Protein AF-A0A5Q2RI75-F1 (afdb_monomer_lite)

InterPro domains:
  IPR000160 GGDEF domain [PF00990] (184-272)
  IPR000160 GGDEF domain [PS50887] (160-281)
  IPR000160 GGDEF domain [SM00267] (127-279)
  IPR000160 GGDEF domain [cd01949] (131-276)
  IPR006311 Twin-arginine translocation pathway, signal sequence [PS51318] (1-36)
  IPR029787 Nucleotide cyclase [SSF55073] (136-278)
  IPR043128 Reverse transcriptase/Diguanylate cyclase domain [G3DSA:3.30.70.270] (130-280)
  IPR050469 Diguanylate cyclase Dgc-like, bacteria [PTHR45138] (185-279)

Structure (mmCIF, N/CA/C/O backbone):
data_AF-A0A5Q2RI75-F1
#
_entry.id   AF-A0A5Q2RI75-F1
#
loop_
_atom_site.group_PDB
_atom_site.id
_atom_site.type_symbol
_atom_site.label_atom_id
_atom_site.label_alt_id
_atom_site.label_comp_id
_atom_site.label_asym_id
_atom_site.label_entity_id
_atom_site.label_seq_id
_atom_site.pdbx_PDB_ins_code
_atom_site.Cartn_x
_atom_site.Cartn_y
_atom_site.Cartn_z
_atom_site.occupancy
_atom_site.B_iso_or_equiv
_atom_site.auth_seq_id
_atom_site.auth_comp_id
_atom_site.auth_asym_id
_atom_site.auth_atom_id
_atom_site.pdbx_PDB_model_num
ATOM 1 N N . MET A 1 1 ? -14.015 -16.485 -47.952 1.00 47.72 1 MET A N 1
ATOM 2 C CA . MET A 1 1 ? -14.240 -17.937 -48.102 1.00 47.72 1 MET A CA 1
ATOM 3 C C . MET A 1 1 ? -12.923 -18.593 -48.479 1.00 47.72 1 MET A C 1
ATOM 5 O O . MET A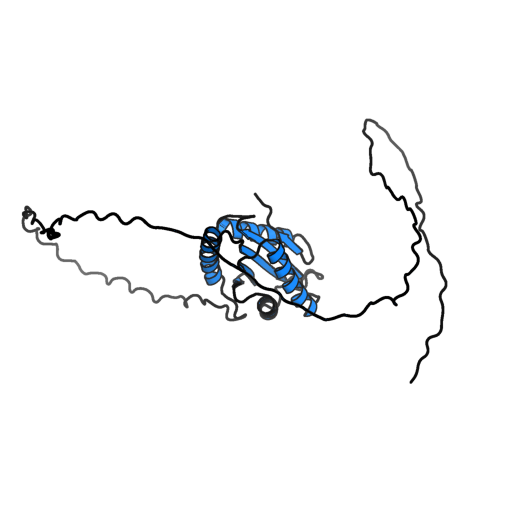 1 1 ? -12.618 -18.676 -49.658 1.00 47.72 1 MET A O 1
ATOM 9 N N . THR A 1 2 ? -12.151 -19.019 -47.481 1.00 44.72 2 THR A N 1
ATOM 10 C CA . THR A 1 2 ? -11.050 -19.974 -47.667 1.00 44.72 2 THR A CA 1
ATOM 11 C C . THR A 1 2 ? -10.952 -20.768 -46.371 1.00 44.72 2 THR A C 1
ATOM 13 O O . THR A 1 2 ? -10.360 -20.312 -45.400 1.00 44.72 2 THR A O 1
ATOM 16 N N . ASP A 1 3 ? -11.641 -21.905 -46.337 1.00 46.62 3 ASP A N 1
ATOM 17 C CA . ASP A 1 3 ? -11.547 -22.893 -45.266 1.00 46.62 3 ASP A CA 1
ATOM 18 C C . ASP A 1 3 ? -10.623 -24.016 -45.754 1.00 46.62 3 ASP A C 1
ATOM 20 O O . ASP A 1 3 ? -10.743 -24.486 -46.889 1.00 46.62 3 ASP A O 1
ATOM 24 N N . ARG A 1 4 ? -9.662 -24.406 -44.919 1.00 49.72 4 ARG A N 1
ATOM 25 C CA . ARG A 1 4 ? -8.774 -25.551 -45.149 1.00 49.72 4 ARG A CA 1
ATOM 26 C C . ARG A 1 4 ? -8.426 -26.172 -43.798 1.00 49.72 4 ARG A C 1
ATOM 28 O O . ARG A 1 4 ? -7.324 -26.036 -43.278 1.00 49.72 4 ARG A O 1
ATOM 35 N N . ARG A 1 5 ? -9.422 -26.849 -43.228 1.00 44.88 5 ARG A N 1
ATOM 36 C CA . ARG A 1 5 ? -9.298 -27.808 -42.126 1.00 44.88 5 ARG A CA 1
ATOM 37 C C . ARG A 1 5 ? -9.237 -29.231 -42.685 1.00 44.88 5 ARG A C 1
ATOM 39 O O . ARG A 1 5 ? -10.226 -29.715 -43.214 1.00 44.88 5 ARG A O 1
ATOM 46 N N . PHE A 1 6 ? -8.087 -29.881 -42.546 1.00 43.19 6 PHE A N 1
ATOM 47 C CA . PHE A 1 6 ? -7.811 -31.320 -42.716 1.00 43.19 6 PHE A CA 1
ATOM 48 C C . PHE A 1 6 ? -6.481 -31.562 -41.966 1.00 43.19 6 PHE A C 1
ATOM 50 O O . PHE A 1 6 ? -5.578 -30.752 -42.136 1.00 43.19 6 PHE A O 1
ATOM 57 N N . LEU A 1 7 ? -6.198 -32.603 -41.180 1.00 36.78 7 LEU A N 1
ATOM 58 C CA . LEU A 1 7 ? -6.929 -33.677 -40.491 1.00 36.78 7 LEU A CA 1
ATOM 59 C C . LEU A 1 7 ? -5.826 -34.457 -39.708 1.00 36.78 7 LEU A C 1
ATOM 61 O O . LEU A 1 7 ? -4.747 -34.630 -40.262 1.00 36.78 7 LEU A O 1
ATOM 65 N N . LEU A 1 8 ? -6.123 -34.924 -38.481 1.00 35.81 8 LEU A N 1
ATOM 66 C CA . LEU A 1 8 ? -5.521 -36.048 -37.698 1.00 35.81 8 LEU A CA 1
ATOM 67 C C . LEU A 1 8 ? -4.002 -36.047 -37.388 1.00 35.81 8 LEU A C 1
ATOM 69 O O . LEU A 1 8 ? -3.169 -35.974 -38.276 1.00 35.81 8 LEU A O 1
ATOM 73 N N . ALA A 1 9 ? -3.557 -36.052 -36.123 1.00 34.22 9 ALA A N 1
ATOM 74 C CA . ALA A 1 9 ? -3.663 -37.083 -35.067 1.00 34.22 9 ALA A CA 1
ATOM 75 C C . ALA A 1 9 ? -2.822 -38.351 -35.328 1.00 34.22 9 ALA A C 1
ATOM 77 O O . ALA A 1 9 ? -3.138 -39.092 -36.246 1.00 34.22 9 ALA A O 1
ATOM 78 N N . VAL A 1 10 ? -1.797 -38.559 -34.481 1.00 33.47 10 VAL A N 1
ATOM 79 C CA . VAL A 1 10 ? -1.079 -39.779 -34.005 1.00 33.47 10 VAL A CA 1
ATOM 80 C C . VAL A 1 10 ? 0.308 -39.263 -33.563 1.00 33.47 10 VAL A C 1
ATOM 82 O O . VAL A 1 10 ? 0.938 -38.541 -34.318 1.00 33.47 10 VAL A O 1
ATOM 85 N N . GLY A 1 11 ? 0.890 -39.511 -32.393 1.00 31.52 11 GLY A N 1
ATOM 86 C CA . GLY A 1 11 ? 0.606 -40.354 -31.239 1.00 31.52 11 GLY A CA 1
ATOM 87 C C . GLY A 1 11 ? 1.845 -40.314 -30.317 1.00 31.52 11 GLY A C 1
ATOM 88 O O . GLY A 1 11 ? 2.874 -39.755 -30.692 1.00 31.52 11 GLY A O 1
ATOM 89 N N . GLY A 1 12 ? 1.759 -40.939 -29.141 1.00 33.53 12 GLY A N 1
ATOM 90 C CA . GLY A 1 12 ? 2.942 -41.392 -28.396 1.00 33.53 12 GLY A CA 1
ATOM 91 C C . GLY A 1 12 ? 3.286 -40.607 -27.131 1.00 33.53 12 GLY A C 1
ATOM 92 O O . GLY A 1 12 ? 4.068 -39.664 -27.156 1.00 33.53 12 GLY A O 1
ATOM 93 N N . ALA A 1 13 ? 2.747 -41.074 -26.006 1.00 34.75 13 ALA A N 1
ATOM 94 C CA . ALA A 1 13 ? 3.264 -40.807 -24.672 1.00 34.75 13 ALA A CA 1
ATOM 95 C C . ALA A 1 13 ? 4.694 -41.362 -24.524 1.00 34.75 13 ALA A C 1
ATOM 97 O O . ALA A 1 13 ? 4.947 -42.500 -24.920 1.00 34.75 13 ALA A O 1
ATOM 98 N N . LEU A 1 14 ? 5.602 -40.605 -23.897 1.00 35.31 14 LEU A N 1
ATOM 99 C CA . LEU A 1 14 ? 6.872 -41.138 -23.400 1.00 35.31 14 LEU A CA 1
ATOM 100 C C . LEU A 1 14 ? 6.930 -40.965 -21.878 1.00 35.31 14 LEU A C 1
ATOM 102 O O . LEU A 1 14 ? 7.166 -39.879 -21.355 1.00 35.31 14 LEU A O 1
ATOM 106 N N . VAL A 1 15 ? 6.675 -42.071 -21.183 1.00 35.31 15 VAL A N 1
ATOM 107 C CA . VAL A 1 15 ? 6.941 -42.267 -19.757 1.00 35.31 15 VAL A CA 1
ATOM 108 C C . VAL A 1 15 ? 8.449 -42.479 -19.601 1.00 35.31 15 VAL A C 1
ATOM 110 O O . VAL A 1 15 ? 8.994 -43.455 -20.114 1.00 35.31 15 VAL A O 1
ATOM 113 N N . GLY A 1 16 ? 9.129 -41.556 -18.920 1.00 34.81 16 GLY A N 1
ATOM 114 C CA . GLY A 1 16 ? 10.538 -41.690 -18.549 1.00 34.81 16 GLY A CA 1
ATOM 115 C C . GLY A 1 16 ? 10.687 -42.570 -17.310 1.00 34.81 16 GLY A C 1
ATOM 116 O O . GLY A 1 16 ? 10.242 -42.200 -16.226 1.00 34.81 16 GLY A O 1
ATOM 117 N N . ALA A 1 17 ? 11.284 -43.746 -17.494 1.00 39.38 17 ALA A N 1
ATOM 118 C CA . ALA A 1 17 ? 11.551 -44.728 -16.453 1.00 39.38 17 ALA A CA 1
ATOM 119 C C . ALA A 1 17 ? 12.666 -44.285 -15.488 1.00 39.38 17 ALA A C 1
ATOM 121 O O . ALA A 1 17 ? 13.685 -43.722 -15.885 1.00 39.38 17 ALA A O 1
ATOM 122 N N . ILE A 1 18 ? 12.456 -44.612 -14.213 1.00 35.78 18 ILE A N 1
ATOM 123 C CA . ILE A 1 18 ? 13.386 -44.483 -13.090 1.00 35.78 18 ILE A CA 1
ATOM 124 C C . ILE A 1 18 ? 14.507 -45.519 -13.248 1.00 35.78 18 ILE A C 1
ATOM 126 O O . ILE A 1 18 ? 14.249 -46.722 -13.243 1.00 35.78 18 ILE A O 1
ATOM 130 N N . GLY A 1 19 ? 15.752 -45.053 -13.359 1.00 34.53 19 GLY A N 1
ATOM 131 C CA . GLY A 1 19 ? 16.956 -45.874 -13.249 1.00 34.53 19 GLY A CA 1
ATOM 132 C C . GLY A 1 19 ? 17.604 -45.670 -11.883 1.00 34.53 19 GLY A C 1
ATOM 133 O O . GLY A 1 19 ? 18.172 -44.614 -11.619 1.00 34.53 19 GLY A O 1
ATOM 134 N N . GLY A 1 20 ? 17.504 -46.675 -11.014 1.00 29.77 20 GLY A N 1
ATOM 135 C CA . GLY A 1 20 ? 18.250 -46.736 -9.763 1.00 29.77 20 GLY A CA 1
ATOM 136 C C . GLY A 1 20 ? 19.702 -47.149 -10.005 1.00 29.77 20 GLY A C 1
ATOM 137 O O . GLY A 1 20 ? 19.967 -48.124 -10.703 1.00 29.77 20 GLY A O 1
ATOM 138 N N . ALA A 1 21 ? 20.635 -46.440 -9.374 1.00 36.75 21 ALA A N 1
ATOM 139 C CA . ALA A 1 21 ? 21.992 -46.913 -9.142 1.00 36.75 21 ALA A CA 1
ATOM 140 C C . ALA A 1 21 ? 22.286 -46.765 -7.646 1.00 36.75 21 ALA A C 1
ATOM 142 O O . ALA A 1 21 ? 22.527 -45.671 -7.142 1.00 36.75 21 ALA A O 1
ATOM 143 N N . ALA A 1 22 ? 22.203 -47.888 -6.934 1.00 33.88 22 ALA A N 1
ATOM 144 C CA . ALA A 1 22 ? 22.675 -48.020 -5.569 1.00 33.88 22 ALA A CA 1
ATOM 145 C C . ALA A 1 22 ? 24.198 -48.206 -5.595 1.00 33.88 22 ALA A C 1
ATOM 147 O O . ALA A 1 22 ? 24.694 -49.198 -6.125 1.00 33.88 22 ALA A O 1
ATOM 148 N N . ALA A 1 23 ? 24.931 -47.268 -5.002 1.00 35.81 23 ALA A N 1
ATOM 149 C CA . ALA A 1 23 ? 26.316 -47.461 -4.596 1.00 35.81 23 ALA A CA 1
ATOM 150 C C . ALA A 1 23 ? 26.372 -47.272 -3.078 1.00 35.81 23 ALA A C 1
ATOM 152 O O . ALA A 1 23 ? 26.234 -46.162 -2.570 1.00 35.81 23 ALA A O 1
ATOM 153 N N . ALA A 1 24 ? 26.513 -48.382 -2.357 1.00 38.47 24 ALA A N 1
ATOM 154 C CA . ALA A 1 24 ? 26.716 -48.412 -0.918 1.00 38.47 24 ALA A CA 1
ATOM 155 C C . ALA A 1 24 ? 28.183 -48.733 -0.637 1.00 38.47 24 ALA A C 1
ATOM 157 O O . ALA A 1 24 ? 28.637 -49.805 -1.028 1.00 38.47 24 ALA A O 1
ATOM 158 N N . VAL A 1 25 ? 28.893 -47.852 0.075 1.00 37.00 25 VAL A N 1
ATOM 159 C CA . VAL A 1 25 ? 30.102 -48.197 0.838 1.00 37.00 25 VAL A CA 1
ATOM 160 C C . VAL A 1 25 ? 30.179 -47.315 2.100 1.00 37.00 25 VAL A C 1
ATOM 162 O O . VAL A 1 25 ? 30.144 -46.093 2.011 1.00 37.00 25 VAL A O 1
ATOM 165 N N . ASN A 1 26 ? 30.344 -47.995 3.243 1.00 46.88 26 ASN A N 1
ATOM 166 C CA . ASN A 1 26 ? 30.788 -47.551 4.577 1.00 46.88 26 ASN A CA 1
ATOM 167 C C . ASN A 1 26 ? 29.797 -46.868 5.547 1.00 46.88 26 ASN A C 1
ATOM 169 O O . ASN A 1 26 ? 29.835 -45.668 5.778 1.00 46.88 26 ASN A O 1
ATOM 173 N N . GLY A 1 27 ? 29.028 -47.711 6.250 1.00 39.16 27 GLY A N 1
ATOM 174 C CA . GLY A 1 27 ? 29.396 -48.094 7.624 1.00 39.16 27 GLY A CA 1
ATOM 175 C C . GLY A 1 27 ? 29.032 -47.148 8.774 1.00 39.16 27 GLY A C 1
ATOM 176 O O . GLY A 1 27 ? 29.908 -46.470 9.288 1.00 39.16 27 GLY A O 1
ATOM 177 N N . ALA A 1 28 ? 27.784 -47.203 9.251 1.00 41.69 28 ALA A N 1
ATOM 178 C CA . ALA A 1 28 ? 27.411 -47.501 10.650 1.00 41.69 28 ALA A CA 1
ATOM 179 C C . ALA A 1 28 ? 25.906 -47.222 10.890 1.00 41.69 28 ALA A C 1
ATOM 181 O O . ALA A 1 28 ? 25.339 -46.365 10.214 1.00 41.69 28 ALA A O 1
ATOM 182 N N . PRO A 1 29 ? 25.239 -47.948 11.811 1.00 50.69 29 PRO A N 1
ATOM 183 C CA . PRO A 1 29 ? 23.781 -48.000 11.909 1.00 50.69 29 PRO A CA 1
ATOM 184 C C . PRO A 1 29 ? 23.220 -47.168 13.077 1.00 50.69 29 PRO A C 1
ATOM 186 O O . PRO A 1 29 ? 23.933 -46.910 14.041 1.00 50.69 29 PRO A O 1
ATOM 189 N N . ILE A 1 30 ? 21.919 -46.847 13.030 1.00 44.44 30 ILE A N 1
ATOM 190 C CA . ILE A 1 30 ? 20.886 -47.190 14.042 1.00 44.44 30 ILE A CA 1
ATOM 191 C C . ILE A 1 30 ? 19.658 -46.267 13.896 1.00 44.44 30 ILE A C 1
ATOM 193 O O . ILE A 1 30 ? 19.795 -45.053 13.931 1.00 44.44 30 ILE A O 1
ATOM 197 N N . ALA A 1 31 ? 18.492 -46.923 13.779 1.00 35.97 31 ALA A N 1
ATOM 198 C CA . ALA A 1 31 ? 17.120 -46.552 14.178 1.00 35.97 31 ALA A CA 1
ATOM 199 C C . ALA A 1 31 ? 16.603 -45.123 13.887 1.00 35.97 31 ALA A C 1
ATOM 201 O O . ALA A 1 31 ? 17.194 -44.132 14.269 1.00 35.97 31 ALA A O 1
ATOM 202 N N . GLY A 1 32 ? 15.415 -44.919 13.329 1.00 32.94 32 GLY A N 1
ATOM 203 C CA . GLY A 1 32 ? 14.292 -45.815 13.132 1.00 32.94 32 GLY A CA 1
ATOM 204 C C . GLY A 1 32 ? 13.038 -45.004 12.790 1.00 32.94 32 GLY A C 1
ATOM 205 O O . GLY A 1 32 ? 13.060 -43.779 12.740 1.00 32.94 32 GLY A O 1
ATOM 206 N N . LEU A 1 33 ? 11.952 -45.753 12.637 1.00 36.69 33 LEU A N 1
ATOM 207 C CA . LEU A 1 33 ? 10.562 -45.350 12.436 1.00 36.69 33 LEU A CA 1
ATOM 208 C C . LEU A 1 33 ? 10.106 -45.031 11.002 1.00 36.69 33 LEU A C 1
ATOM 210 O O . LEU A 1 33 ? 10.576 -44.139 10.308 1.00 36.69 33 LEU A O 1
ATOM 214 N N . ALA A 1 34 ? 9.139 -45.854 10.615 1.00 34.88 34 ALA A N 1
ATOM 215 C CA . ALA A 1 34 ? 8.411 -45.916 9.369 1.00 34.88 34 ALA A CA 1
ATOM 216 C C . ALA A 1 34 ? 7.174 -44.994 9.363 1.00 34.88 34 ALA A C 1
ATOM 218 O O . ALA A 1 34 ? 6.816 -44.423 10.390 1.00 34.88 34 ALA A O 1
ATOM 219 N N . ALA A 1 35 ? 6.473 -45.040 8.220 1.00 35.09 35 ALA A N 1
ATOM 220 C CA . ALA A 1 35 ? 5.095 -44.600 7.952 1.00 35.09 35 ALA A CA 1
ATOM 221 C C . ALA A 1 35 ? 4.918 -43.101 7.645 1.00 35.09 35 ALA A C 1
ATOM 223 O O . ALA A 1 35 ? 5.525 -42.252 8.273 1.00 35.09 35 ALA A O 1
ATOM 224 N N . ALA A 1 36 ? 4.060 -42.667 6.725 1.00 32.78 36 ALA A N 1
ATOM 225 C CA . ALA A 1 36 ? 3.280 -43.300 5.666 1.00 32.78 36 ALA A CA 1
ATOM 226 C C . ALA A 1 36 ? 2.659 -42.138 4.870 1.00 32.78 36 ALA A C 1
ATOM 228 O O . ALA A 1 36 ? 2.132 -41.214 5.482 1.00 32.78 36 ALA A O 1
ATOM 229 N N . ILE A 1 37 ? 2.645 -42.188 3.538 1.00 37.03 37 ILE A N 1
ATOM 230 C CA . ILE A 1 37 ? 1.643 -41.451 2.755 1.00 37.03 37 ILE A CA 1
ATOM 231 C C . ILE A 1 37 ? 1.035 -42.456 1.786 1.00 37.03 37 ILE A C 1
ATOM 233 O O . ILE A 1 37 ? 1.641 -42.845 0.790 1.00 37.03 37 ILE A O 1
ATOM 237 N N . GLY A 1 38 ? -0.149 -42.940 2.160 1.00 31.03 38 GLY A N 1
ATOM 238 C CA . GLY A 1 38 ? -0.979 -43.787 1.322 1.00 31.03 38 GLY A CA 1
ATOM 239 C C . GLY A 1 38 ? -1.599 -42.963 0.201 1.00 31.03 38 GLY A C 1
ATOM 240 O O . GLY A 1 38 ? -2.296 -41.982 0.449 1.00 31.03 38 GLY A O 1
ATOM 241 N N . ALA A 1 39 ? -1.360 -43.397 -1.031 1.00 35.53 39 ALA A N 1
ATOM 242 C CA . ALA A 1 39 ? -2.172 -43.040 -2.177 1.00 35.53 39 ALA A CA 1
ATOM 243 C C . ALA A 1 39 ? -3.438 -43.909 -2.168 1.00 35.53 39 ALA A C 1
ATOM 245 O O . ALA A 1 39 ? -3.345 -45.136 -2.180 1.00 35.53 39 ALA A O 1
ATOM 246 N N . VAL A 1 40 ? -4.616 -43.284 -2.174 1.00 30.52 40 VAL A N 1
ATOM 247 C CA . VAL A 1 40 ? -5.877 -43.959 -2.500 1.00 30.52 40 VAL A CA 1
ATOM 248 C C . VAL A 1 40 ? -6.404 -43.354 -3.793 1.00 30.52 40 VAL A C 1
ATOM 250 O O . VAL A 1 40 ? -6.962 -42.261 -3.812 1.00 30.52 40 VAL A O 1
ATOM 253 N N . VAL A 1 41 ? -6.209 -44.099 -4.878 1.00 34.06 41 VAL A N 1
ATOM 254 C CA . VAL A 1 41 ? -7.009 -44.011 -6.098 1.00 34.06 41 VAL A CA 1
ATOM 255 C C . VAL A 1 41 ? -7.865 -45.268 -6.119 1.00 34.06 41 VAL A C 1
ATOM 257 O O . VAL A 1 41 ? -7.341 -46.374 -6.228 1.00 34.06 41 VAL A O 1
ATOM 260 N N . ALA A 1 42 ? -9.179 -45.103 -6.018 1.00 33.53 42 ALA A N 1
ATOM 261 C CA . ALA A 1 42 ? -10.143 -46.141 -6.348 1.00 33.53 42 ALA A CA 1
ATOM 262 C C . ALA A 1 42 ? -11.271 -45.490 -7.148 1.00 33.53 42 ALA A C 1
ATOM 264 O O . ALA A 1 42 ? -12.020 -44.659 -6.638 1.00 33.53 42 ALA A O 1
ATOM 265 N N . GLY A 1 43 ? -11.333 -45.838 -8.431 1.00 30.22 43 GLY A N 1
ATOM 266 C CA . GLY A 1 43 ? -12.451 -45.507 -9.297 1.00 30.22 43 GLY A CA 1
ATOM 267 C C . GLY A 1 43 ? -13.642 -46.425 -9.033 1.00 30.22 43 GLY A C 1
ATOM 268 O O . GLY A 1 43 ? -13.478 -47.601 -8.715 1.00 30.22 43 GLY A O 1
ATOM 269 N N . ALA A 1 44 ? -14.839 -45.892 -9.240 1.00 36.94 44 ALA A N 1
ATOM 270 C CA . ALA A 1 44 ? -16.034 -46.670 -9.520 1.00 36.94 44 ALA A CA 1
ATOM 271 C C . ALA A 1 44 ? -16.841 -45.902 -10.570 1.00 36.94 44 ALA A C 1
ATOM 273 O O . ALA A 1 44 ? -17.310 -44.792 -10.326 1.00 36.94 44 ALA A O 1
ATOM 274 N N . GLY A 1 45 ? -16.926 -46.477 -11.769 1.00 31.55 45 GLY A N 1
ATOM 275 C CA . GLY A 1 45 ? -17.777 -45.983 -12.838 1.00 31.55 45 GLY A CA 1
ATOM 276 C C . GLY A 1 45 ? -19.242 -46.284 -12.540 1.00 31.55 45 GLY A C 1
ATOM 277 O O . GLY A 1 45 ? -19.587 -47.401 -12.164 1.00 31.55 45 GLY A O 1
ATOM 278 N N . VAL A 1 46 ? -20.099 -45.291 -12.758 1.00 33.00 46 VAL A N 1
ATOM 279 C CA . VAL A 1 46 ? -21.547 -45.464 -12.883 1.00 33.00 46 VAL A CA 1
ATOM 280 C C . VAL A 1 46 ? -21.965 -44.761 -14.170 1.00 33.00 46 VAL A C 1
ATOM 282 O O . VAL A 1 46 ? -21.795 -43.552 -14.313 1.00 33.00 46 VAL A O 1
ATOM 285 N N . LEU A 1 47 ? -22.460 -45.549 -15.127 1.00 36.12 47 LEU A N 1
ATOM 286 C CA . LEU A 1 47 ? -23.139 -45.065 -16.325 1.00 36.12 47 LEU A CA 1
ATOM 287 C C . LEU A 1 47 ? -24.485 -44.445 -15.926 1.00 36.12 47 LEU A C 1
ATOM 289 O O . LEU A 1 47 ? -25.319 -45.133 -15.342 1.00 36.12 47 LEU A O 1
ATOM 293 N N . LEU A 1 48 ? -24.732 -43.200 -16.330 1.00 38.03 48 LEU A N 1
ATOM 294 C CA . LEU A 1 48 ? -26.070 -42.614 -16.393 1.00 38.03 48 LEU A CA 1
ATOM 295 C C . LEU A 1 48 ? -26.279 -41.984 -17.775 1.00 38.03 48 LEU A C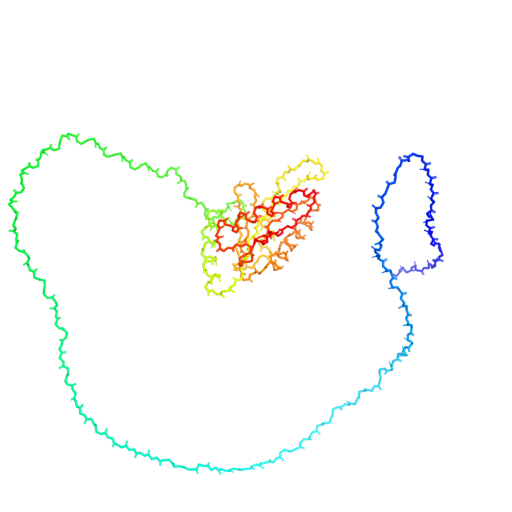 1
ATOM 297 O O . LEU A 1 48 ? -25.473 -41.192 -18.259 1.00 38.03 48 LEU A O 1
ATOM 301 N N . SER A 1 49 ? -27.357 -42.441 -18.407 1.00 42.16 49 SER A N 1
ATOM 302 C CA . SER A 1 49 ? -27.869 -42.081 -19.731 1.00 42.16 49 SER A CA 1
ATOM 303 C C . SER A 1 49 ? -28.323 -40.614 -19.792 1.00 42.16 49 SER A C 1
ATOM 305 O O . SER A 1 49 ? -28.826 -40.111 -18.787 1.00 42.16 49 SER A O 1
ATOM 307 N N . PRO A 1 50 ? -28.230 -39.921 -20.943 1.00 56.12 50 PRO A N 1
ATOM 308 C CA . PRO A 1 50 ? -28.776 -38.574 -21.075 1.00 56.12 50 PRO A CA 1
ATOM 309 C C . PRO A 1 50 ? -30.303 -38.611 -21.254 1.00 56.12 50 PRO A C 1
ATOM 311 O O . PRO A 1 50 ? -30.825 -39.389 -22.053 1.00 56.12 50 PRO A O 1
ATOM 314 N N . ALA A 1 51 ? -31.003 -37.771 -20.490 1.00 41.56 51 ALA A N 1
ATOM 315 C CA . ALA A 1 51 ? -32.442 -37.541 -20.579 1.00 41.56 51 ALA A CA 1
ATOM 316 C C . ALA A 1 51 ? -32.791 -36.562 -21.720 1.00 41.56 51 ALA A C 1
ATOM 318 O O . ALA A 1 51 ? -32.059 -35.607 -21.985 1.00 41.56 51 ALA A O 1
ATOM 319 N N . ASP A 1 52 ? -33.917 -36.836 -22.376 1.00 47.78 52 ASP A N 1
ATOM 320 C CA . ASP A 1 52 ? -34.517 -36.122 -23.510 1.00 47.78 52 ASP A CA 1
ATOM 321 C C . ASP A 1 52 ? -35.214 -34.818 -23.048 1.00 47.78 52 ASP A C 1
ATOM 323 O O . ASP A 1 52 ? -36.005 -34.859 -22.101 1.00 47.78 52 ASP A O 1
ATOM 327 N N . PRO A 1 53 ? -34.956 -33.644 -23.660 1.00 52.44 53 PRO A N 1
ATOM 328 C CA . PRO A 1 53 ? -35.542 -32.378 -23.235 1.00 52.44 53 PRO A CA 1
ATOM 329 C C . PRO A 1 53 ? -36.879 -32.119 -23.944 1.00 52.44 53 PRO A C 1
ATOM 331 O O . PRO A 1 53 ? -36.971 -31.246 -24.807 1.00 52.44 53 PRO A O 1
ATOM 334 N N . ARG A 1 54 ? -37.931 -32.862 -23.580 1.00 46.84 54 ARG A N 1
ATOM 335 C CA . ARG A 1 54 ? -39.325 -32.558 -23.957 1.00 46.84 54 ARG A CA 1
ATOM 336 C C . ARG A 1 54 ? -40.321 -33.031 -22.900 1.00 46.84 54 ARG A C 1
ATOM 338 O O . ARG A 1 54 ? -41.105 -33.929 -23.160 1.00 46.84 54 ARG A O 1
ATOM 345 N N . ASP A 1 55 ? -40.320 -32.388 -21.739 1.00 43.56 55 ASP A N 1
ATOM 346 C CA . ASP A 1 55 ? -41.490 -32.406 -20.855 1.00 43.56 55 ASP A CA 1
ATOM 347 C C . ASP A 1 55 ? -41.536 -31.123 -20.014 1.00 43.56 55 ASP A C 1
ATOM 349 O O . ASP A 1 55 ? -40.960 -31.009 -18.935 1.00 43.56 55 ASP A O 1
ATOM 353 N N . LEU A 1 56 ? -42.210 -30.115 -20.567 1.00 52.84 56 LEU A N 1
ATOM 354 C CA . LEU A 1 56 ? -42.697 -28.941 -19.847 1.00 52.84 56 LEU A CA 1
ATOM 355 C C . LEU A 1 56 ? -44.227 -28.981 -19.918 1.00 52.84 56 LEU A C 1
ATOM 357 O O . LEU A 1 56 ? -44.772 -28.758 -21.002 1.00 52.84 56 LEU A O 1
ATOM 361 N N . PRO A 1 57 ? -44.954 -29.214 -18.816 1.00 51.34 57 PRO A N 1
ATOM 362 C CA . PRO A 1 57 ? -46.360 -28.853 -18.764 1.00 51.34 57 PRO A CA 1
ATOM 363 C C . PRO A 1 57 ? -46.499 -27.343 -18.511 1.00 51.34 57 PRO A C 1
ATOM 365 O O . PRO A 1 57 ? -45.897 -26.782 -17.595 1.00 51.34 57 PRO A O 1
ATOM 368 N N . GLY A 1 58 ? -47.268 -26.686 -19.383 1.00 43.75 58 GLY A N 1
ATOM 369 C CA . GLY A 1 58 ? -47.561 -25.251 -19.359 1.00 43.75 58 GLY A CA 1
ATOM 370 C C . GLY A 1 58 ? -48.542 -24.810 -18.256 1.00 43.75 58 GLY A C 1
ATOM 371 O O . GLY A 1 58 ? -48.993 -25.624 -17.452 1.00 43.75 58 GLY A O 1
ATOM 372 N N . PRO A 1 59 ? -48.877 -23.506 -18.209 1.00 51.22 59 PRO A N 1
ATOM 373 C CA . PRO A 1 59 ? -49.589 -22.892 -17.094 1.00 51.22 59 PRO A CA 1
ATOM 374 C C . PRO A 1 59 ? -51.113 -22.982 -17.256 1.00 51.22 59 PRO A C 1
ATOM 376 O O . PRO A 1 59 ? -51.657 -22.631 -18.302 1.00 51.22 59 PRO A O 1
ATOM 379 N N . THR A 1 60 ? -51.817 -23.360 -16.188 1.00 37.06 60 THR A N 1
ATOM 380 C CA . THR A 1 60 ? -53.272 -23.179 -16.061 1.00 37.06 60 THR A CA 1
ATOM 381 C C . THR A 1 60 ? -53.596 -22.136 -15.002 1.00 37.06 60 THR A C 1
ATOM 383 O O . THR A 1 60 ? -53.146 -22.214 -13.861 1.00 37.06 60 THR A O 1
ATOM 386 N N . ALA A 1 61 ? -54.382 -21.152 -15.431 1.00 34.91 61 ALA A N 1
ATOM 387 C CA . ALA A 1 61 ? -55.001 -20.106 -14.635 1.00 34.91 61 ALA A CA 1
ATOM 388 C C . ALA A 1 61 ? -56.343 -20.558 -14.015 1.00 34.91 61 ALA A C 1
ATOM 390 O O . ALA A 1 61 ? -56.876 -21.600 -14.392 1.00 34.91 61 ALA A O 1
ATOM 391 N N . ALA A 1 62 ? -56.901 -19.659 -13.187 1.00 33.47 62 ALA A N 1
ATOM 392 C CA . ALA A 1 62 ? -58.248 -19.590 -12.582 1.00 33.47 62 ALA A CA 1
ATOM 393 C C . ALA A 1 62 ? -58.345 -20.130 -11.134 1.00 33.47 62 ALA A C 1
ATOM 395 O O . ALA A 1 62 ? -58.077 -21.298 -10.892 1.00 33.47 62 ALA A O 1
ATOM 396 N N . SER A 1 63 ? -58.522 -19.251 -10.128 1.00 33.50 63 SER A N 1
ATOM 397 C CA . SER A 1 63 ? -59.789 -18.622 -9.641 1.00 33.50 63 SER A CA 1
ATOM 398 C C . SER A 1 63 ? -60.448 -19.548 -8.599 1.00 33.50 63 SER A C 1
ATOM 400 O O . SER A 1 63 ? -60.502 -20.741 -8.850 1.00 33.50 63 SER A O 1
ATOM 402 N N . THR A 1 64 ? -60.845 -19.185 -7.374 1.00 32.47 64 THR A N 1
ATOM 403 C CA . THR A 1 64 ? -61.732 -18.123 -6.835 1.00 32.47 64 THR A CA 1
ATOM 404 C C . THR A 1 64 ? -61.545 -18.096 -5.296 1.00 32.47 64 THR A C 1
ATOM 406 O O . THR A 1 64 ? -61.362 -19.154 -4.704 1.00 32.47 64 THR A O 1
ATOM 409 N N . ALA A 1 65 ? -61.401 -16.941 -4.632 1.00 35.03 65 ALA A N 1
ATOM 410 C CA . ALA A 1 65 ? -62.412 -16.273 -3.781 1.00 35.03 65 ALA A CA 1
ATOM 411 C C . ALA A 1 65 ? -63.252 -17.173 -2.838 1.00 35.03 65 ALA A C 1
ATOM 413 O O . ALA A 1 65 ? -63.922 -18.074 -3.332 1.00 35.03 65 ALA A O 1
ATOM 414 N N . VAL A 1 66 ? -63.267 -16.863 -1.524 1.00 39.09 66 VAL A N 1
ATOM 415 C CA . VAL A 1 66 ? -64.465 -16.558 -0.691 1.00 39.09 66 VAL A CA 1
ATOM 416 C C . VAL A 1 66 ? -64.075 -16.168 0.756 1.00 39.09 66 VAL A C 1
ATOM 418 O O . VAL A 1 66 ? -63.213 -16.782 1.380 1.00 39.09 66 VAL A O 1
ATOM 421 N N . ASP A 1 67 ? -64.763 -15.111 1.196 1.00 33.91 67 ASP A N 1
ATOM 422 C CA . ASP A 1 67 ? -64.966 -14.427 2.489 1.00 33.91 67 ASP A CA 1
ATOM 423 C C . ASP A 1 67 ? -65.035 -15.290 3.769 1.00 33.91 67 ASP A C 1
ATOM 425 O O . ASP A 1 67 ? -65.455 -16.443 3.732 1.00 33.91 67 ASP A O 1
ATOM 429 N N . GLY A 1 68 ? -64.566 -14.798 4.926 1.00 30.30 68 GLY A N 1
ATOM 430 C CA . GLY A 1 68 ? -65.327 -14.019 5.936 1.00 30.30 68 GLY A CA 1
ATOM 431 C C . GLY A 1 68 ? -65.253 -14.803 7.270 1.00 30.30 68 GLY A C 1
ATOM 432 O O . GLY A 1 68 ? -65.049 -16.010 7.226 1.00 30.30 68 GLY A O 1
ATOM 433 N N . ASP A 1 69 ? -65.340 -14.295 8.498 1.00 32.84 69 ASP A N 1
ATOM 434 C CA . ASP A 1 69 ? -65.839 -13.056 9.093 1.00 32.84 69 ASP A CA 1
ATOM 435 C C . ASP A 1 69 ? -65.462 -13.073 10.611 1.00 32.84 69 ASP A C 1
ATOM 437 O O . ASP A 1 69 ? -65.117 -14.142 11.112 1.00 32.84 69 ASP A O 1
ATOM 441 N N . THR A 1 70 ? -65.504 -11.895 11.266 1.00 35.41 70 THR A N 1
ATOM 442 C CA . THR A 1 70 ? -65.787 -11.552 12.698 1.00 35.41 70 THR A CA 1
ATOM 443 C C . THR A 1 70 ? -65.404 -12.496 13.864 1.00 35.41 70 THR A C 1
ATOM 445 O O . THR A 1 70 ? -65.365 -13.708 13.763 1.00 35.41 70 THR A O 1
ATOM 448 N N . ALA A 1 71 ? -65.238 -12.087 15.121 1.00 35.41 71 ALA A N 1
ATOM 449 C CA . ALA A 1 71 ? -65.031 -10.863 15.894 1.00 35.41 71 ALA A CA 1
ATOM 450 C C . ALA A 1 71 ? -64.947 -11.362 17.356 1.00 35.41 71 ALA A C 1
ATOM 452 O O . ALA A 1 71 ? -65.631 -12.325 17.684 1.00 35.41 71 ALA A O 1
ATOM 453 N N . ASP A 1 72 ? -64.153 -10.733 18.226 1.00 33.09 72 ASP A N 1
ATOM 454 C CA . ASP A 1 72 ? -64.632 -10.336 19.561 1.00 33.09 72 ASP A CA 1
ATOM 455 C C . ASP A 1 72 ? -63.552 -9.573 20.341 1.00 33.09 72 ASP A C 1
ATOM 457 O O . ASP A 1 72 ? -62.451 -10.058 20.604 1.00 33.09 72 ASP A O 1
ATOM 461 N N . ALA A 1 73 ? -63.916 -8.355 20.732 1.00 36.66 73 ALA A N 1
ATOM 462 C CA . ALA A 1 73 ? -63.476 -7.714 21.966 1.00 36.66 73 ALA A CA 1
ATOM 463 C C . ALA A 1 73 ? -64.607 -7.919 22.993 1.00 36.66 73 ALA A C 1
ATOM 465 O O . ALA A 1 73 ? -65.735 -8.182 22.574 1.00 36.66 73 ALA A O 1
ATOM 466 N N . PRO A 1 74 ? -64.391 -7.719 24.310 1.00 50.12 74 PRO A N 1
ATOM 467 C CA . PRO A 1 74 ? -64.739 -6.389 24.830 1.00 50.12 74 PRO A CA 1
ATOM 468 C C . PRO A 1 74 ? -64.005 -5.906 26.110 1.00 50.12 74 PRO A C 1
ATOM 470 O O . PRO A 1 74 ? -63.457 -6.679 26.888 1.00 50.12 74 PRO A O 1
ATOM 473 N N . THR A 1 75 ? -64.151 -4.587 26.338 1.00 32.94 75 THR A N 1
ATOM 474 C CA . THR A 1 75 ? -64.281 -3.831 27.621 1.00 32.94 75 THR A CA 1
ATOM 475 C C . THR A 1 75 ? -63.104 -3.799 28.613 1.00 32.94 75 THR A C 1
ATOM 477 O O . THR A 1 75 ? -62.704 -4.818 29.151 1.00 32.94 75 THR A O 1
ATOM 480 N N . ALA A 1 76 ? -62.431 -2.660 28.842 1.00 34.38 76 ALA A N 1
ATOM 481 C CA . ALA A 1 76 ? -62.835 -1.393 29.493 1.00 34.38 76 ALA A CA 1
ATOM 482 C C . ALA A 1 76 ? -62.842 -1.441 31.035 1.00 34.38 76 ALA A C 1
ATOM 484 O O . ALA A 1 76 ? -63.657 -2.134 31.633 1.00 34.38 76 ALA A O 1
ATOM 485 N N . SER A 1 77 ? -61.994 -0.618 31.668 1.00 37.06 77 SER A N 1
ATOM 486 C CA . SER A 1 77 ? -62.231 -0.012 32.989 1.00 37.06 77 SER A CA 1
ATOM 487 C C . SER A 1 77 ? -61.363 1.237 33.163 1.00 37.06 77 SER A C 1
ATOM 489 O O . SER A 1 77 ? -60.136 1.191 33.114 1.00 37.06 77 SER A O 1
ATOM 491 N N . THR A 1 78 ? -62.056 2.359 33.317 1.00 33.06 78 THR A N 1
ATOM 492 C CA . THR A 1 78 ? -61.586 3.680 33.728 1.00 33.06 78 THR A CA 1
ATOM 493 C C . THR A 1 78 ? -61.493 3.708 35.250 1.00 33.06 78 THR A C 1
ATOM 495 O O . THR A 1 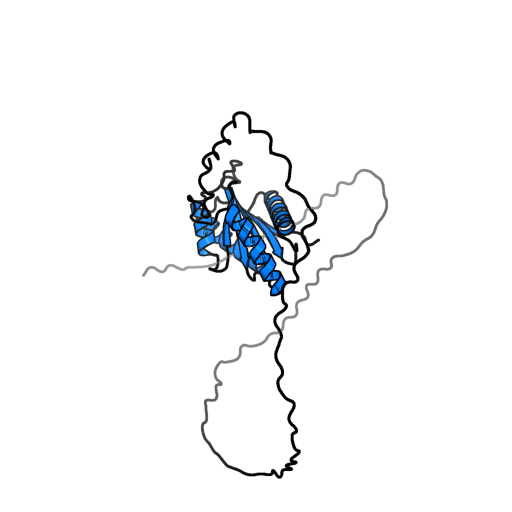78 ? -62.480 3.375 35.898 1.00 33.06 78 THR A O 1
ATOM 498 N N . GLU A 1 79 ? -60.389 4.188 35.823 1.00 35.66 79 GLU A N 1
ATOM 499 C CA . GLU A 1 79 ? -60.401 4.702 37.194 1.00 35.66 79 GLU A CA 1
ATOM 500 C C . GLU A 1 79 ? -59.628 6.018 37.301 1.00 35.66 79 GLU A C 1
ATOM 502 O O . GLU A 1 79 ? -58.454 6.151 36.960 1.00 35.66 79 GLU A O 1
ATOM 507 N N . THR A 1 80 ? -60.380 7.012 37.748 1.00 35.34 80 THR A N 1
ATOM 508 C CA . THR A 1 80 ? -60.019 8.388 38.047 1.00 35.34 80 THR A CA 1
ATOM 509 C C . THR A 1 80 ? -59.346 8.434 39.418 1.00 35.34 80 THR A C 1
ATOM 511 O O . THR A 1 80 ? -59.945 7.967 40.385 1.00 35.34 80 THR A O 1
ATOM 514 N N . HIS A 1 81 ? -58.181 9.074 39.561 1.00 38.78 81 HIS A N 1
ATOM 515 C CA . HIS A 1 81 ? -57.769 9.624 40.859 1.00 38.78 81 HIS A CA 1
ATOM 516 C C . HIS A 1 81 ? -56.909 10.889 40.719 1.00 38.78 81 HIS A C 1
ATOM 518 O O . HIS A 1 81 ? -55.746 10.861 40.338 1.00 38.78 81 HIS A O 1
ATOM 524 N N . HIS A 1 82 ? -57.590 12.007 40.972 1.00 33.84 82 HIS A N 1
ATOM 525 C CA . HIS A 1 82 ? -57.203 13.168 41.775 1.00 33.84 82 HIS A CA 1
ATOM 526 C C . HIS A 1 82 ? -55.712 13.549 41.921 1.00 33.84 82 HIS A C 1
ATOM 528 O O . HIS A 1 82 ? -54.911 12.840 42.522 1.00 33.84 82 HIS A O 1
ATOM 534 N N . ALA A 1 83 ? -55.405 14.774 41.476 1.00 36.94 83 ALA A N 1
ATOM 535 C CA . ALA A 1 83 ? -54.232 15.551 41.874 1.00 36.94 83 ALA A CA 1
ATOM 536 C C . ALA A 1 83 ? -54.202 15.805 43.398 1.00 36.94 83 ALA A C 1
ATOM 538 O O . ALA A 1 83 ? -55.244 15.787 44.056 1.00 36.94 83 ALA A O 1
ATOM 539 N N . PRO A 1 84 ? -53.036 16.191 43.939 1.00 46.28 84 PRO A N 1
ATOM 540 C CA . PRO A 1 84 ? -52.931 17.607 44.270 1.00 46.28 84 PRO A CA 1
ATOM 541 C C . PRO A 1 84 ? -51.621 18.257 43.818 1.00 46.28 84 PRO A C 1
ATOM 543 O O . PRO A 1 84 ? -50.589 17.627 43.606 1.00 46.28 84 PRO A O 1
ATOM 546 N N . ALA A 1 85 ? -51.727 19.573 43.670 1.00 36.09 85 ALA A N 1
ATOM 547 C CA . ALA A 1 85 ? -50.673 20.510 43.347 1.00 36.09 85 ALA A CA 1
ATOM 548 C C . ALA A 1 85 ? -49.458 20.395 44.282 1.00 36.09 85 ALA A C 1
ATOM 550 O O . ALA A 1 85 ? -49.595 20.246 45.495 1.00 36.09 85 ALA A O 1
ATOM 551 N N . THR A 1 86 ? -48.260 20.598 43.737 1.00 36.84 86 THR A N 1
ATOM 552 C CA . THR A 1 86 ? -47.154 21.161 44.513 1.00 36.84 86 THR A CA 1
ATOM 553 C C . THR A 1 86 ? -46.499 22.269 43.702 1.00 36.84 86 THR A C 1
ATOM 555 O O . THR A 1 86 ? -46.148 22.115 42.536 1.00 36.84 86 THR A O 1
ATOM 558 N N . SER A 1 87 ? -46.466 23.417 44.363 1.00 40.41 87 SER A N 1
ATOM 559 C CA . SER A 1 87 ? -46.029 24.734 43.935 1.00 40.41 87 SER A CA 1
ATOM 560 C C . SER A 1 87 ? -44.592 24.761 43.425 1.00 40.41 87 SER A C 1
ATOM 562 O O . SER A 1 87 ? -43.694 24.180 44.027 1.00 40.41 87 SER A O 1
ATOM 564 N N . ALA A 1 88 ? -44.387 25.548 42.371 1.00 39.94 88 ALA A N 1
ATOM 565 C CA . ALA A 1 88 ? -43.096 26.089 41.981 1.00 39.94 88 ALA A CA 1
ATOM 566 C C . ALA A 1 88 ? -42.498 26.957 43.106 1.00 39.94 88 ALA A C 1
ATOM 568 O O . ALA A 1 88 ? -43.221 27.707 43.766 1.00 39.94 88 ALA A O 1
ATOM 569 N N . ALA A 1 89 ? -41.179 26.885 43.277 1.00 40.25 89 ALA A N 1
ATOM 570 C CA . ALA A 1 89 ? -40.356 27.907 43.921 1.00 40.25 89 ALA A CA 1
ATOM 571 C C . ALA A 1 89 ? -38.955 27.908 43.263 1.00 40.25 89 ALA A C 1
ATOM 573 O O . ALA A 1 89 ? -38.527 26.865 42.763 1.00 40.25 89 ALA A O 1
ATOM 574 N N . PRO A 1 90 ? -38.286 29.071 43.170 1.00 46.59 90 PRO A N 1
ATOM 575 C CA . PRO A 1 90 ? -37.286 29.353 42.142 1.00 46.59 90 PRO A CA 1
ATOM 576 C C . PRO A 1 90 ? -35.861 28.939 42.529 1.00 46.59 90 PRO A C 1
ATOM 578 O O . PRO A 1 90 ? -35.488 28.910 43.697 1.00 46.59 90 PRO A O 1
ATOM 581 N N . VAL A 1 91 ? -35.048 28.674 41.505 1.00 44.59 91 VAL A N 1
ATOM 582 C CA . VAL A 1 91 ? -33.595 28.490 41.605 1.00 44.59 91 VAL A CA 1
ATOM 583 C C . VAL A 1 91 ? -32.960 29.854 41.902 1.00 44.59 91 VAL A C 1
ATOM 585 O O . VAL A 1 91 ? -32.913 30.723 41.032 1.00 44.59 91 VAL A O 1
ATOM 588 N N . GLU A 1 92 ? -32.531 30.065 43.147 1.00 41.75 92 GLU A N 1
ATOM 589 C CA . GLU A 1 92 ? -31.811 31.267 43.567 1.00 41.75 92 GLU A CA 1
ATOM 590 C C . GLU A 1 92 ? -30.384 31.293 43.005 1.00 41.75 92 GLU A C 1
ATOM 592 O O . GLU A 1 92 ? -29.642 30.309 43.026 1.00 41.75 92 GLU A O 1
ATOM 597 N N . ALA A 1 93 ? -30.018 32.468 42.499 1.00 43.88 93 ALA A N 1
ATOM 598 C CA . ALA A 1 93 ? -28.694 32.814 42.027 1.00 43.88 93 ALA A CA 1
ATOM 599 C C . ALA A 1 93 ? -27.678 32.779 43.178 1.00 43.88 93 ALA A C 1
ATOM 601 O O . ALA A 1 93 ? -27.833 33.472 44.183 1.00 43.88 93 ALA A O 1
ATOM 602 N N . VAL A 1 94 ? -26.599 32.016 43.000 1.00 47.31 94 VAL A N 1
ATOM 603 C CA . VAL A 1 94 ? -25.439 32.041 43.895 1.00 47.31 94 VAL A CA 1
ATOM 604 C C . VAL A 1 94 ? -24.771 33.414 43.792 1.00 47.31 94 VAL A C 1
ATOM 606 O O . VAL A 1 94 ? -24.153 33.759 42.785 1.00 47.31 94 VAL A O 1
ATOM 609 N N . GLN A 1 95 ? -24.936 34.209 44.847 1.00 48.88 95 GLN A N 1
ATOM 610 C CA . GLN A 1 95 ? -24.250 35.476 45.059 1.00 48.88 95 GLN A CA 1
ATOM 611 C C . GLN A 1 95 ? -22.789 35.221 45.449 1.00 48.88 95 GLN A C 1
ATOM 613 O O . GLN A 1 95 ? -22.495 34.493 46.396 1.00 48.88 95 GLN A O 1
ATOM 618 N N . ASN A 1 96 ? -21.875 35.859 44.714 1.00 48.84 96 ASN A N 1
ATOM 619 C CA . ASN A 1 96 ? -20.448 35.914 45.013 1.00 48.84 96 ASN A CA 1
ATOM 620 C C . ASN A 1 96 ? -20.214 36.566 46.383 1.00 48.84 96 ASN A C 1
ATOM 622 O O . ASN A 1 96 ? -20.351 37.781 46.536 1.00 48.84 96 ASN A O 1
ATOM 626 N N . ALA A 1 97 ? -19.817 35.761 47.365 1.00 45.19 97 ALA A N 1
ATOM 627 C CA . ALA A 1 97 ? -19.313 36.250 48.637 1.00 45.19 97 ALA A CA 1
ATOM 628 C C . ALA A 1 97 ? -17.915 36.860 48.437 1.00 45.19 97 ALA A C 1
ATOM 630 O O . ALA A 1 97 ? -16.962 36.181 48.053 1.00 45.19 97 ALA A O 1
ATOM 631 N N . ALA A 1 98 ? -17.814 38.162 48.695 1.00 44.59 98 ALA A N 1
ATOM 632 C CA . ALA A 1 98 ? -16.567 38.904 48.746 1.00 44.59 98 ALA A CA 1
ATOM 633 C C . ALA A 1 98 ? -15.690 38.407 49.910 1.00 44.59 98 ALA A C 1
ATOM 635 O O . ALA A 1 98 ? -16.113 38.404 51.066 1.00 44.59 98 ALA A O 1
ATOM 636 N N . VAL A 1 99 ? -14.455 38.016 49.599 1.00 48.53 99 VAL A N 1
ATOM 637 C CA . VAL A 1 99 ? -13.402 37.719 50.580 1.00 48.53 99 VAL A CA 1
ATOM 638 C C . VAL A 1 99 ? -12.690 39.037 50.935 1.00 48.53 99 VAL A C 1
ATOM 640 O O . VAL A 1 99 ? -12.362 39.795 50.019 1.00 48.53 99 VAL A O 1
ATOM 643 N N . PRO A 1 100 ? -12.443 39.359 52.219 1.00 46.75 100 PRO A N 1
ATOM 644 C CA . PRO A 1 100 ? -11.815 40.623 52.597 1.00 46.75 100 PRO A CA 1
ATOM 645 C C . PRO A 1 100 ? -10.326 40.657 52.213 1.00 46.75 100 PRO A C 1
ATOM 647 O O . PRO A 1 100 ? -9.564 39.737 52.509 1.00 46.75 100 PRO A O 1
ATOM 650 N N . ALA A 1 101 ? -9.918 41.748 51.560 1.00 51.78 101 ALA A N 1
ATOM 651 C CA . ALA A 1 101 ? -8.547 42.018 51.140 1.00 51.78 101 ALA A CA 1
ATOM 652 C C . ALA A 1 101 ? -7.628 42.248 52.355 1.00 51.78 101 ALA A C 1
ATOM 654 O O . ALA A 1 101 ? -7.746 43.247 53.062 1.00 51.78 101 ALA A O 1
ATOM 655 N N . MET A 1 102 ? -6.701 41.317 52.579 1.00 53.81 102 MET A N 1
ATOM 656 C CA . MET A 1 102 ? -5.717 41.319 53.672 1.00 53.81 102 MET A CA 1
ATOM 657 C C . MET A 1 102 ? -4.281 41.328 53.116 1.00 53.81 102 MET A C 1
ATOM 659 O O . MET A 1 102 ? -3.412 40.602 53.582 1.00 53.81 102 MET A O 1
ATOM 663 N N . PHE A 1 103 ? -4.021 42.137 52.085 1.00 49.50 103 PHE A N 1
ATOM 664 C CA . PHE A 1 103 ? -2.669 42.374 51.570 1.00 49.50 103 PHE A CA 1
ATOM 665 C C . PHE A 1 103 ? -2.487 43.866 51.269 1.00 49.50 103 PHE A C 1
ATOM 667 O O . PHE A 1 103 ? -3.242 44.447 50.492 1.00 49.50 103 PHE A O 1
ATOM 674 N N . GLY A 1 104 ? -1.512 44.492 51.934 1.00 60.53 104 GLY A N 1
ATOM 675 C CA . GLY A 1 104 ? -1.117 45.881 51.692 1.00 60.53 104 GLY A CA 1
ATOM 676 C C . GLY A 1 104 ? -0.516 46.086 50.293 1.00 60.53 104 GLY A C 1
ATOM 677 O O . GLY A 1 104 ? -0.245 45.109 49.590 1.00 60.53 104 GLY A O 1
ATOM 678 N N . PRO A 1 105 ? -0.307 47.346 49.869 1.00 6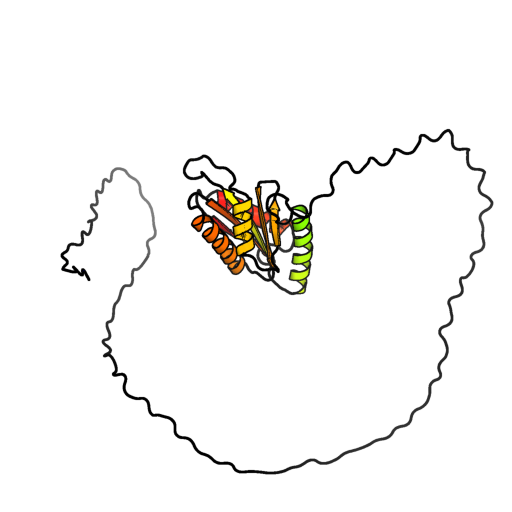9.44 105 PRO A N 1
ATOM 679 C CA . PRO A 1 105 ? 0.220 47.647 48.542 1.00 69.44 105 PRO A CA 1
ATOM 680 C C . PRO A 1 105 ? 1.608 47.006 48.350 1.00 69.44 105 PRO A C 1
ATOM 682 O O . PRO A 1 105 ? 2.451 47.115 49.246 1.00 69.44 105 PRO A O 1
ATOM 685 N N . PRO A 1 106 ? 1.868 46.336 47.212 1.00 66.88 106 PRO A N 1
ATOM 686 C CA . PRO A 1 106 ? 3.178 45.760 46.937 1.00 66.88 106 PRO A CA 1
ATOM 687 C C . PRO A 1 106 ? 4.235 46.873 46.796 1.00 66.88 106 PRO A C 1
ATOM 689 O O . PRO A 1 106 ? 3.918 47.952 46.286 1.00 66.88 106 PRO A O 1
ATOM 692 N N . PRO A 1 107 ? 5.489 46.646 47.232 1.00 65.12 107 PRO A N 1
ATOM 693 C CA . PRO A 1 107 ? 6.563 47.614 47.038 1.00 65.12 107 PRO A CA 1
ATOM 694 C C . PRO A 1 107 ? 6.842 47.836 45.545 1.00 65.12 107 PRO A C 1
ATOM 696 O O . PRO A 1 107 ? 6.669 46.935 44.723 1.00 65.12 107 PRO A O 1
ATOM 699 N N . ALA A 1 108 ? 7.268 49.057 45.213 1.00 59.66 108 ALA A N 1
ATOM 700 C CA . ALA A 1 108 ? 7.543 49.503 43.852 1.00 59.66 108 ALA A CA 1
ATOM 701 C C . ALA A 1 108 ? 8.493 48.543 43.115 1.00 59.66 108 ALA A C 1
ATOM 703 O O . ALA A 1 108 ? 9.577 48.222 43.605 1.00 59.66 108 ALA A O 1
ATOM 704 N N . ALA A 1 109 ? 8.064 48.097 41.933 1.00 52.62 109 ALA A N 1
ATOM 705 C CA . ALA A 1 109 ? 8.850 47.251 41.048 1.00 52.62 109 ALA A CA 1
ATOM 706 C C . ALA A 1 109 ? 10.160 47.953 40.637 1.00 52.62 109 ALA A C 1
ATOM 708 O O . ALA A 1 109 ? 10.142 49.163 40.385 1.00 52.62 109 ALA A O 1
ATOM 709 N N . PRO A 1 110 ? 11.289 47.229 40.529 1.00 52.75 110 PRO A N 1
ATOM 710 C CA . PRO A 1 110 ? 12.493 47.789 39.934 1.00 52.75 110 PRO A CA 1
ATOM 711 C C . PRO A 1 110 ? 12.222 48.124 38.461 1.00 52.75 110 PRO A C 1
ATOM 713 O O . PRO A 1 110 ? 11.619 47.339 37.728 1.00 52.75 110 PRO A O 1
ATOM 716 N N . THR A 1 111 ? 12.654 49.310 38.036 1.00 57.03 111 THR A N 1
ATOM 717 C CA . THR A 1 111 ? 12.637 49.752 36.637 1.00 57.03 111 THR A CA 1
ATOM 718 C C . THR A 1 111 ? 13.334 48.722 35.742 1.00 57.03 111 THR A C 1
ATOM 720 O O . THR A 1 111 ? 14.457 48.333 36.072 1.00 57.03 111 THR A O 1
ATOM 723 N N . PRO A 1 112 ? 12.718 48.284 34.627 1.00 58.59 112 PRO A N 1
ATOM 724 C CA . PRO A 1 112 ? 13.369 47.372 33.700 1.00 58.59 112 PRO A CA 1
ATOM 725 C C . PRO A 1 112 ? 14.541 48.090 33.027 1.00 58.59 112 PRO A C 1
ATOM 727 O O . PRO A 1 112 ? 14.353 49.062 32.294 1.00 58.59 112 PRO A O 1
ATOM 730 N N . ASP A 1 113 ? 15.749 47.610 33.316 1.00 51.88 113 ASP A N 1
ATOM 731 C CA . ASP A 1 113 ? 16.943 47.900 32.530 1.00 51.88 113 ASP A CA 1
ATOM 732 C C . ASP A 1 113 ? 16.716 47.439 31.080 1.00 51.88 113 ASP A C 1
ATOM 734 O O . ASP A 1 113 ? 15.947 46.507 30.824 1.00 51.88 113 ASP A O 1
ATOM 738 N N . ALA A 1 114 ? 17.329 48.155 30.143 1.00 54.53 114 ALA A N 1
ATOM 739 C CA . ALA A 1 114 ? 17.046 48.156 28.714 1.00 54.53 114 ALA A CA 1
ATOM 740 C C . ALA A 1 114 ? 16.738 46.758 28.144 1.00 54.53 114 ALA A C 1
ATOM 742 O O . ALA A 1 114 ? 17.614 45.907 27.981 1.00 54.53 114 ALA A O 1
ATOM 743 N N . ALA A 1 115 ? 15.463 46.543 27.810 1.00 52.72 115 ALA A N 1
ATOM 744 C CA . ALA A 1 115 ? 14.988 45.328 27.175 1.00 52.72 115 ALA A CA 1
ATOM 745 C C . ALA A 1 115 ? 15.716 45.109 25.842 1.00 52.72 115 ALA A C 1
ATOM 747 O O . ALA A 1 115 ? 15.587 45.888 24.897 1.00 52.72 115 ALA A O 1
ATOM 748 N N . THR A 1 116 ? 16.451 44.001 25.764 1.00 54.28 116 THR A N 1
ATOM 749 C CA . THR A 1 116 ? 16.778 43.356 24.491 1.00 54.28 116 THR A CA 1
ATOM 750 C C . THR A 1 116 ? 15.453 43.104 23.760 1.00 54.28 116 THR A C 1
ATOM 752 O O . THR A 1 116 ? 14.536 42.566 24.390 1.00 54.28 116 THR A O 1
ATOM 755 N N . PRO A 1 117 ? 15.288 43.506 22.485 1.00 62.56 117 PRO A N 1
ATOM 756 C CA . PRO A 1 117 ? 14.053 43.215 21.771 1.00 62.56 117 PRO A CA 1
ATOM 757 C C . PRO A 1 117 ? 13.825 41.694 21.768 1.00 62.56 117 PRO A C 1
ATOM 759 O O . PRO A 1 117 ? 14.794 40.943 21.611 1.00 62.56 117 PRO A O 1
ATOM 762 N N . PRO A 1 118 ? 12.581 41.219 21.969 1.00 68.25 118 PRO A N 1
ATOM 763 C CA . PRO A 1 118 ? 12.286 39.796 21.861 1.00 68.25 118 PRO A CA 1
ATOM 764 C C . PRO A 1 118 ? 12.747 39.304 20.483 1.00 68.25 118 PRO A C 1
ATOM 766 O O . PRO A 1 118 ? 12.615 40.055 19.509 1.00 68.25 118 PRO A O 1
ATOM 769 N N . PRO A 1 119 ? 13.296 38.080 20.371 1.00 62.47 119 PRO A N 1
ATOM 770 C CA . PRO A 1 119 ? 13.652 37.541 19.070 1.00 62.47 119 PRO A CA 1
ATOM 771 C C . PRO A 1 119 ? 12.406 37.588 18.186 1.00 62.47 119 PRO A C 1
ATOM 773 O O . PRO A 1 119 ? 11.343 37.096 18.570 1.00 62.47 119 PRO A O 1
ATOM 776 N N . THR A 1 120 ? 12.526 38.235 17.026 1.00 62.06 120 THR A N 1
ATOM 777 C CA . THR A 1 120 ? 11.510 38.186 15.977 1.00 62.06 120 THR A CA 1
ATOM 778 C C . THR A 1 120 ? 11.156 36.714 15.763 1.00 62.06 120 THR A C 1
ATOM 780 O O . THR A 1 120 ? 12.083 35.928 15.544 1.00 62.06 120 THR A O 1
ATOM 783 N N . PRO A 1 121 ? 9.876 36.299 15.860 1.00 61.75 121 PRO A N 1
ATOM 784 C CA . PRO A 1 121 ? 9.490 34.959 15.452 1.00 61.75 121 PRO A CA 1
ATOM 785 C C . PRO A 1 121 ? 9.984 34.783 14.022 1.00 61.75 121 PRO A C 1
ATOM 787 O O . PRO A 1 121 ? 9.560 35.527 13.136 1.00 61.75 121 PRO A O 1
ATOM 790 N N . GLY A 1 122 ? 10.958 33.893 13.827 1.00 53.94 122 GLY A N 1
ATOM 791 C CA . GLY A 1 122 ? 11.457 33.583 12.497 1.00 53.94 122 GLY A CA 1
ATOM 792 C C . GLY A 1 122 ? 10.260 33.243 11.622 1.00 53.94 122 GLY A C 1
ATOM 793 O O . GLY A 1 122 ? 9.370 32.508 12.058 1.00 53.94 122 GLY A O 1
ATOM 794 N N . GLU A 1 123 ? 10.205 33.826 10.426 1.00 56.78 123 GLU A N 1
ATOM 795 C CA . GLU A 1 123 ? 9.237 33.420 9.414 1.00 56.78 123 GLU A CA 1
ATOM 796 C C . GLU A 1 123 ? 9.243 31.889 9.354 1.00 56.78 123 GLU A C 1
ATOM 798 O O . GLU A 1 123 ? 10.341 31.315 9.359 1.00 56.78 123 GLU A O 1
ATOM 803 N N . PRO A 1 124 ? 8.079 31.211 9.359 1.00 55.59 124 PRO A N 1
ATOM 804 C CA . PRO A 1 124 ? 8.046 29.760 9.260 1.00 55.59 124 PRO A CA 1
ATOM 805 C C . PRO A 1 124 ? 8.840 29.369 8.012 1.00 55.59 124 PRO A C 1
ATOM 807 O O . PRO A 1 124 ? 8.386 29.556 6.888 1.00 55.59 124 PRO A O 1
ATOM 810 N N . THR A 1 125 ? 10.068 28.881 8.202 1.00 54.16 125 THR A N 1
ATOM 811 C CA . THR A 1 125 ? 11.049 28.664 7.124 1.00 54.16 125 THR A CA 1
ATOM 812 C C . THR A 1 125 ? 10.736 27.385 6.339 1.00 54.16 125 THR A C 1
ATOM 814 O O . THR A 1 125 ? 11.596 26.790 5.700 1.00 54.16 125 THR A O 1
ATOM 817 N N . GLY A 1 126 ? 9.487 26.935 6.405 1.00 55.47 126 GLY A N 1
ATOM 818 C CA . GLY A 1 126 ? 8.982 25.744 5.762 1.00 55.47 126 GLY A CA 1
ATOM 819 C C . GLY A 1 126 ? 7.713 26.099 5.015 1.00 55.47 126 GLY A C 1
ATOM 820 O O . GLY A 1 126 ? 6.766 26.641 5.583 1.00 55.47 126 GLY A O 1
ATOM 821 N N . GLN A 1 127 ? 7.699 25.770 3.729 1.00 60.12 127 GLN A N 1
ATOM 822 C CA . GLN A 1 127 ? 6.465 25.664 2.967 1.00 60.12 127 GLN A CA 1
ATOM 823 C C . GLN A 1 127 ? 5.523 24.730 3.751 1.00 60.12 127 GLN A C 1
ATOM 825 O O . GLN A 1 127 ? 5.990 23.680 4.206 1.00 60.12 127 GLN A O 1
ATOM 830 N N . PRO A 1 128 ? 4.247 25.098 3.981 1.00 61.91 128 PRO A N 1
ATOM 831 C CA . PRO A 1 128 ? 3.339 24.242 4.735 1.00 61.91 128 PRO A CA 1
ATOM 832 C C . PRO A 1 128 ? 3.308 22.852 4.086 1.00 61.91 128 PRO A C 1
ATOM 834 O O . PRO A 1 128 ? 3.288 22.780 2.850 1.00 61.91 128 PRO A O 1
ATOM 837 N N . PRO A 1 129 ? 3.344 21.764 4.880 1.00 67.25 129 PRO A N 1
ATOM 838 C CA . PRO A 1 129 ? 3.391 20.416 4.336 1.00 67.25 129 PRO A CA 1
ATOM 839 C C . PRO A 1 129 ? 2.213 20.220 3.386 1.00 67.25 129 PRO A C 1
ATOM 841 O O . PRO A 1 129 ? 1.054 20.469 3.732 1.00 67.25 129 PRO A O 1
ATOM 844 N N . LEU A 1 130 ? 2.524 19.838 2.149 1.00 84.06 130 LEU A N 1
ATOM 845 C CA . LEU A 1 130 ? 1.504 19.609 1.140 1.00 84.06 130 LEU A CA 1
ATOM 846 C C . LEU A 1 130 ? 0.702 18.372 1.552 1.00 84.06 130 LEU A C 1
ATOM 848 O O . LEU A 1 130 ? 1.264 17.306 1.792 1.00 84.06 130 LEU A O 1
ATOM 852 N N . LEU A 1 131 ? -0.624 18.504 1.618 1.00 93.25 131 LEU A N 1
ATOM 853 C CA . LEU A 1 131 ? -1.523 17.375 1.904 1.00 93.25 131 LEU A CA 1
ATOM 854 C C . LEU A 1 131 ? -1.595 16.374 0.740 1.00 93.25 131 LEU A C 1
ATOM 856 O O . LEU A 1 131 ? -2.069 15.254 0.911 1.00 93.25 131 LEU A O 1
ATOM 860 N N . ILE A 1 132 ? -1.135 16.789 -0.441 1.00 96.38 132 ILE A N 1
ATOM 861 C CA . ILE A 1 132 ? -1.153 16.038 -1.692 1.00 96.38 132 ILE A CA 1
ATOM 862 C C . ILE A 1 132 ? 0.267 16.013 -2.256 1.00 96.38 132 ILE A C 1
ATOM 864 O O . ILE A 1 132 ? 0.935 17.047 -2.309 1.00 96.38 132 ILE A O 1
ATOM 868 N N . ASP A 1 133 ? 0.718 14.845 -2.702 1.00 95.62 133 ASP A N 1
ATOM 869 C CA . ASP A 1 133 ? 1.958 14.704 -3.454 1.00 95.62 133 ASP A CA 1
ATOM 870 C C . ASP A 1 133 ? 1.785 15.321 -4.856 1.00 9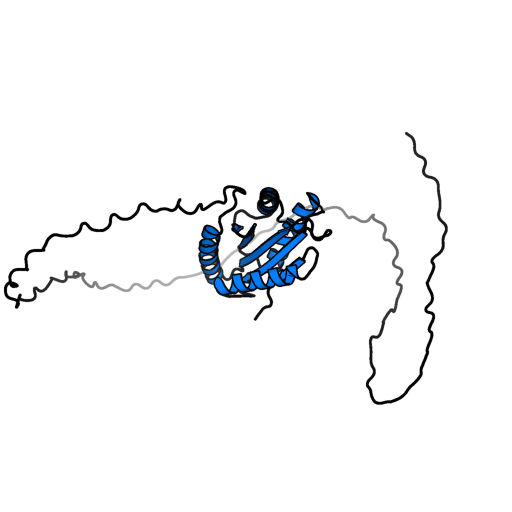5.62 133 ASP A C 1
ATOM 872 O O . ASP A 1 133 ? 0.928 14.874 -5.623 1.00 95.62 133 ASP A O 1
ATOM 876 N N . PRO A 1 134 ? 2.597 16.324 -5.236 1.00 93.75 134 PRO A N 1
ATOM 877 C CA . PRO A 1 134 ? 2.426 17.042 -6.499 1.00 93.75 134 PRO A CA 1
ATOM 878 C C . PRO A 1 134 ? 2.752 16.190 -7.729 1.00 93.75 134 PRO A C 1
ATOM 880 O O . PRO A 1 134 ? 2.359 16.551 -8.834 1.00 93.75 134 PRO A O 1
ATOM 883 N N . THR A 1 135 ? 3.479 15.082 -7.552 1.00 94.44 135 THR A N 1
ATOM 884 C CA . THR A 1 135 ? 3.869 14.204 -8.662 1.00 94.44 135 THR A CA 1
ATOM 885 C C . THR A 1 135 ? 2.708 13.313 -9.072 1.00 94.44 135 THR A C 1
ATOM 887 O O . THR A 1 135 ? 2.427 13.192 -10.253 1.00 94.44 135 THR A O 1
ATOM 890 N N . THR A 1 136 ? 2.040 12.701 -8.095 1.00 96.75 136 THR A N 1
ATOM 891 C CA . THR A 1 136 ? 1.037 11.651 -8.312 1.00 96.75 136 THR A CA 1
ATOM 892 C C . THR A 1 136 ? -0.399 12.109 -8.104 1.00 96.75 136 THR A C 1
ATOM 894 O O . THR A 1 136 ? -1.336 11.433 -8.541 1.00 96.75 136 THR A O 1
ATOM 897 N N . GLY A 1 137 ? -0.603 13.216 -7.387 1.00 96.25 137 GLY A N 1
ATOM 898 C CA . GLY A 1 137 ? -1.916 13.662 -6.930 1.00 96.25 137 GLY A CA 1
ATOM 899 C C . GLY A 1 137 ? -2.546 12.758 -5.862 1.00 96.25 137 GLY A C 1
ATOM 900 O O . GLY A 1 137 ? -3.748 12.863 -5.625 1.00 96.25 137 GLY A O 1
ATOM 901 N N . LEU A 1 138 ? -1.789 11.831 -5.264 1.00 97.69 138 LEU A N 1
ATOM 902 C CA . LEU A 1 138 ? -2.213 11.076 -4.079 1.00 97.69 138 LEU A CA 1
ATOM 903 C C . LEU A 1 138 ? -1.975 11.894 -2.808 1.00 97.69 138 LEU A C 1
ATOM 905 O O . LEU A 1 138 ? -1.301 12.921 -2.844 1.00 97.69 138 LEU A O 1
ATOM 909 N N . PHE A 1 139 ? -2.489 11.435 -1.670 1.00 98.00 139 PHE A N 1
ATOM 910 C CA . PHE A 1 139 ? -2.189 12.080 -0.395 1.00 98.00 139 PHE A CA 1
ATOM 911 C C . PHE A 1 139 ? -0.701 11.977 -0.037 1.00 98.00 139 PHE A C 1
ATOM 913 O O . PHE A 1 139 ? 0.013 11.087 -0.507 1.00 98.00 139 PHE A O 1
ATOM 920 N N . SER A 1 140 ? -0.231 12.890 0.807 1.00 96.56 140 SER A N 1
ATOM 921 C CA . SER A 1 140 ? 1.100 12.801 1.405 1.00 96.56 140 SER A CA 1
ATOM 922 C C . SER A 1 140 ? 1.128 11.837 2.594 1.00 96.56 140 SER A C 1
ATOM 924 O O . SER A 1 140 ? 0.091 11.471 3.159 1.00 96.56 140 SER A O 1
ATOM 926 N N . GLU A 1 141 ? 2.332 11.426 2.995 1.00 95.38 141 GLU A N 1
ATOM 927 C CA . GLU A 1 141 ? 2.539 10.614 4.200 1.00 95.38 141 GLU A CA 1
ATOM 928 C C . GLU A 1 141 ? 2.030 11.321 5.470 1.00 95.38 141 GLU A C 1
ATOM 930 O O . GLU A 1 141 ? 1.436 10.674 6.332 1.00 95.38 141 GLU A O 1
ATOM 935 N N . ASP A 1 142 ? 2.158 12.650 5.555 1.00 94.12 142 ASP A N 1
ATOM 936 C CA . ASP A 1 142 ? 1.640 13.442 6.678 1.00 94.12 142 ASP A CA 1
ATOM 937 C C . ASP A 1 142 ? 0.120 13.310 6.816 1.00 94.12 142 ASP A C 1
ATOM 939 O O . ASP A 1 142 ? -0.396 13.055 7.907 1.00 94.12 142 ASP A O 1
ATOM 943 N N . TYR A 1 143 ? -0.610 13.419 5.700 1.00 95.94 143 TYR A N 1
ATOM 944 C CA . TYR A 1 143 ? -2.057 13.213 5.704 1.00 95.94 143 TYR A CA 1
ATOM 945 C C . TYR A 1 143 ? -2.413 11.780 6.112 1.00 95.94 143 TYR A C 1
ATOM 947 O O . TYR A 1 143 ? -3.295 11.574 6.946 1.00 95.94 143 TYR A O 1
ATOM 955 N N . PHE A 1 144 ? -1.711 10.786 5.563 1.00 96.88 144 PHE A N 1
ATOM 956 C CA . PHE A 1 144 ? -1.936 9.378 5.890 1.00 96.88 144 PHE A CA 1
ATOM 957 C C . PHE A 1 144 ? -1.748 9.092 7.385 1.00 96.88 144 PHE A C 1
ATOM 959 O O . PHE A 1 144 ? -2.577 8.416 7.995 1.00 96.88 144 PHE A O 1
ATOM 966 N N . ASN A 1 145 ? -0.707 9.665 7.993 1.00 95.06 145 ASN A N 1
ATOM 967 C CA . ASN A 1 145 ? -0.415 9.527 9.416 1.00 95.06 145 ASN A CA 1
ATOM 968 C C . ASN A 1 145 ? -1.528 10.073 10.314 1.00 95.06 145 ASN A C 1
ATOM 970 O O . ASN A 1 145 ? -1.756 9.519 11.389 1.00 95.06 145 ASN A O 1
ATOM 974 N N . ILE A 1 146 ? -2.220 11.127 9.890 1.00 95.19 146 ILE A N 1
ATOM 975 C CA . ILE A 1 146 ? -3.380 11.667 10.607 1.00 95.19 146 ILE A CA 1
ATOM 976 C C . ILE A 1 146 ? -4.616 10.796 10.337 1.00 95.19 146 ILE A C 1
ATOM 978 O O . ILE A 1 146 ? -5.357 10.447 11.259 1.00 95.19 146 ILE A O 1
ATOM 982 N N . ALA A 1 147 ? -4.832 10.408 9.077 1.00 96.44 147 ALA A N 1
ATOM 983 C CA . ALA A 1 147 ? -5.992 9.631 8.657 1.00 96.44 147 ALA A CA 1
ATOM 984 C C . ALA A 1 147 ? -6.061 8.266 9.358 1.00 96.44 147 ALA A C 1
ATOM 986 O O . ALA A 1 147 ? -7.122 7.894 9.858 1.00 96.44 147 ALA A O 1
ATOM 987 N N . ILE A 1 148 ? -4.944 7.540 9.450 1.00 97.62 148 ILE A N 1
ATOM 988 C CA . ILE A 1 148 ? -4.910 6.204 10.058 1.00 97.62 148 ILE A CA 1
ATOM 989 C C . ILE A 1 148 ? -5.343 6.214 11.531 1.00 97.62 148 ILE A C 1
ATOM 991 O O . ILE A 1 148 ? -6.086 5.327 11.945 1.00 97.62 148 ILE A O 1
ATOM 995 N N . GLU A 1 149 ? -4.977 7.235 12.315 1.00 96.12 149 GLU A N 1
ATOM 996 C CA . GLU A 1 149 ? -5.410 7.349 13.718 1.00 96.12 149 GLU A CA 1
ATOM 997 C C . GLU A 1 149 ? -6.926 7.512 13.817 1.00 96.12 149 GLU A C 1
ATOM 999 O O . GLU A 1 149 ? -7.593 6.796 14.570 1.00 96.12 149 GLU A O 1
ATOM 1004 N N . ALA A 1 150 ? -7.483 8.416 13.007 1.00 95.88 150 ALA A N 1
ATOM 1005 C CA . ALA A 1 150 ? -8.916 8.668 12.970 1.00 95.88 150 ALA A CA 1
ATOM 1006 C C . ALA A 1 150 ? -9.701 7.431 12.500 1.00 95.88 150 ALA A C 1
ATOM 1008 O O . ALA A 1 150 ? -10.723 7.084 13.102 1.00 95.88 150 ALA A O 1
ATOM 1009 N N . ARG A 1 151 ? -9.219 6.729 11.463 1.00 96.56 151 ARG A N 1
ATOM 1010 C CA . ARG A 1 151 ? -9.892 5.533 10.934 1.00 96.56 151 ARG A CA 1
ATOM 1011 C C . ARG A 1 151 ? -9.807 4.350 11.890 1.00 96.56 151 ARG A C 1
ATOM 1013 O O . ARG A 1 151 ? -10.824 3.693 12.086 1.00 96.56 151 ARG A O 1
ATOM 1020 N N . LEU A 1 152 ? -8.674 4.111 12.554 1.00 96.94 152 LEU A N 1
ATOM 1021 C CA . LEU A 1 152 ? -8.574 3.068 13.584 1.00 96.94 152 LEU A CA 1
ATOM 1022 C C . LEU A 1 152 ? -9.496 3.355 14.778 1.00 96.94 152 LEU A C 1
ATOM 1024 O O . LEU A 1 152 ? -10.164 2.451 15.284 1.00 96.94 152 LEU A O 1
ATOM 1028 N N . ALA A 1 153 ? -9.596 4.616 15.210 1.00 96.44 153 ALA A N 1
ATOM 1029 C CA . ALA A 1 153 ? -10.513 5.002 16.279 1.00 96.44 153 ALA A CA 1
ATOM 1030 C C . ALA A 1 153 ? -11.985 4.752 15.900 1.00 96.44 153 ALA A C 1
ATOM 1032 O O . ALA A 1 153 ? -12.748 4.214 16.711 1.00 96.44 153 ALA A O 1
ATOM 1033 N N . ALA A 1 154 ? -12.378 5.099 14.670 1.00 95.94 154 ALA A N 1
ATOM 1034 C CA . ALA A 1 154 ? -13.715 4.829 14.143 1.00 95.94 154 ALA A CA 1
ATOM 1035 C C . ALA A 1 154 ? -13.982 3.319 14.007 1.00 95.94 154 ALA A C 1
ATOM 1037 O O . ALA A 1 154 ? -15.009 2.822 14.473 1.00 95.94 154 ALA A O 1
ATOM 1038 N N . ALA A 1 155 ? -13.030 2.574 13.447 1.00 96.44 155 ALA A N 1
ATOM 1039 C CA . ALA A 1 155 ? -13.080 1.126 13.280 1.00 96.44 155 ALA A CA 1
ATOM 1040 C C . ALA A 1 155 ? -13.299 0.395 14.608 1.00 96.44 155 ALA A C 1
ATOM 1042 O O . ALA A 1 155 ? -14.180 -0.459 14.705 1.00 96.44 155 ALA A O 1
ATOM 1043 N N . ARG A 1 156 ? -12.584 0.804 15.664 1.00 95.69 156 ARG A N 1
ATOM 1044 C CA . ARG A 1 156 ? -12.753 0.267 17.020 1.00 95.69 156 ARG A CA 1
ATOM 1045 C C . ARG A 1 156 ? -14.147 0.503 17.585 1.00 95.69 156 ARG A C 1
ATOM 1047 O O . ARG A 1 156 ? -14.696 -0.372 18.246 1.00 95.69 156 ARG A O 1
ATOM 1054 N N . ARG A 1 157 ? -14.738 1.670 17.321 1.00 96.88 157 ARG A N 1
ATOM 1055 C CA . ARG A 1 157 ? -16.103 1.994 17.764 1.00 96.88 157 ARG A CA 1
ATOM 1056 C C . ARG A 1 157 ? -17.159 1.162 17.035 1.00 96.88 157 ARG A C 1
ATOM 1058 O O . ARG A 1 157 ? -18.170 0.810 17.635 1.00 96.88 157 ARG A O 1
ATOM 1065 N N . HIS A 1 158 ? -16.940 0.884 15.754 1.00 96.00 158 HIS A N 1
ATOM 1066 C CA . HIS A 1 158 ? -17.913 0.219 14.885 1.00 96.00 158 HIS A CA 1
ATOM 1067 C C . HIS A 1 158 ? -17.632 -1.271 14.653 1.00 96.00 158 HIS A C 1
ATOM 1069 O O . HIS A 1 158 ? -18.380 -1.911 13.916 1.00 96.00 158 HIS A O 1
ATOM 1075 N N . LEU A 1 159 ? -16.583 -1.815 15.283 1.00 94.75 159 LEU A N 1
ATOM 1076 C CA . LEU A 1 159 ? -16.111 -3.194 15.124 1.00 94.75 159 LEU A CA 1
ATOM 1077 C C . LEU A 1 159 ? -15.903 -3.574 13.651 1.00 94.75 159 LEU A C 1
ATOM 1079 O O . LEU A 1 159 ? -16.270 -4.666 13.216 1.00 94.75 159 LEU A O 1
ATOM 1083 N N . ARG A 1 160 ? -15.340 -2.646 12.870 1.00 97.19 160 ARG A N 1
ATOM 1084 C CA . ARG A 1 160 ? -15.036 -2.855 11.450 1.00 97.19 160 ARG A CA 1
ATOM 1085 C C . ARG A 1 160 ? -13.541 -3.055 11.239 1.00 97.19 160 ARG A C 1
ATOM 1087 O O . ARG A 1 160 ? -12.758 -2.386 11.910 1.00 97.19 160 ARG A O 1
ATOM 1094 N N . PRO A 1 161 ? -13.130 -3.953 10.333 1.00 97.69 161 PRO A N 1
ATOM 1095 C CA . PRO A 1 161 ? -11.723 -4.131 10.034 1.00 97.69 161 PRO A CA 1
ATOM 1096 C C . PRO A 1 161 ? -11.177 -2.959 9.213 1.00 97.69 161 PRO A C 1
ATOM 1098 O O . PRO A 1 161 ? -11.901 -2.341 8.430 1.00 97.69 161 PRO A O 1
ATOM 1101 N N . VAL A 1 162 ? -9.887 -2.679 9.375 1.00 98.44 162 VAL A N 1
ATOM 1102 C CA . VAL A 1 162 ? -9.150 -1.719 8.542 1.00 98.44 162 VAL A CA 1
ATOM 1103 C C . VAL A 1 162 ? -7.886 -2.393 8.043 1.00 98.44 162 VAL A C 1
ATOM 1105 O O . VAL A 1 162 ? -7.079 -2.850 8.852 1.00 98.44 162 VAL A O 1
ATOM 1108 N N . GLY A 1 163 ? -7.719 -2.443 6.725 1.00 98.38 163 GLY A N 1
ATOM 1109 C CA . GLY A 1 163 ? -6.516 -2.947 6.078 1.00 98.38 163 GLY A CA 1
ATOM 1110 C C . GLY A 1 163 ? -5.509 -1.825 5.869 1.00 98.38 163 GLY A C 1
ATOM 1111 O O . GLY A 1 163 ? -5.837 -0.791 5.296 1.00 98.38 163 GLY A O 1
ATOM 1112 N N . VAL A 1 164 ? -4.275 -2.033 6.306 1.00 98.62 164 VAL A N 1
ATOM 1113 C CA . VAL A 1 164 ? -3.134 -1.166 6.017 1.00 98.62 164 VAL A CA 1
ATOM 1114 C C . VAL A 1 164 ? -2.219 -1.923 5.074 1.00 98.62 164 VAL A C 1
ATOM 1116 O O . VAL A 1 164 ? -1.814 -3.047 5.366 1.00 98.62 164 VAL A O 1
ATOM 1119 N N . VAL A 1 165 ? -1.910 -1.314 3.936 1.00 98.81 165 VAL A N 1
ATOM 1120 C CA . VAL A 1 165 ? -1.056 -1.919 2.915 1.00 98.81 165 VAL A CA 1
ATOM 1121 C C . VAL A 1 165 ? 0.109 -0.994 2.632 1.00 98.81 165 VAL A C 1
ATOM 1123 O O . VAL A 1 165 ? -0.103 0.180 2.348 1.00 98.81 165 VAL A O 1
ATOM 1126 N N . LEU A 1 166 ? 1.322 -1.531 2.634 1.00 98.75 166 LEU A N 1
ATOM 1127 C CA . LEU A 1 166 ? 2.501 -0.863 2.097 1.00 98.75 166 LEU A CA 1
ATOM 1128 C C . LEU A 1 166 ? 2.900 -1.545 0.796 1.00 98.75 166 LEU A C 1
ATOM 1130 O O . LEU A 1 166 ? 2.999 -2.767 0.754 1.00 98.75 166 LEU A O 1
ATOM 1134 N N . ILE A 1 167 ? 3.110 -0.765 -0.260 1.00 98.62 167 ILE A N 1
ATOM 1135 C CA . ILE A 1 167 ? 3.434 -1.252 -1.600 1.00 98.62 167 ILE A CA 1
ATOM 1136 C C . ILE A 1 167 ? 4.753 -0.633 -2.048 1.00 98.62 167 ILE A C 1
ATOM 1138 O O . ILE A 1 167 ? 4.932 0.584 -1.984 1.00 98.62 167 ILE A O 1
ATOM 1142 N N . ASP A 1 168 ? 5.649 -1.473 -2.550 1.00 98.19 168 ASP A N 1
ATOM 1143 C CA . ASP A 1 168 ? 6.863 -1.072 -3.248 1.00 98.19 168 ASP A CA 1
ATOM 1144 C C . ASP A 1 168 ? 6.841 -1.647 -4.667 1.00 98.19 168 ASP A C 1
ATOM 1146 O O . ASP A 1 168 ? 6.591 -2.839 -4.863 1.00 98.19 168 ASP A O 1
ATOM 1150 N N . VAL A 1 169 ? 7.056 -0.786 -5.660 1.00 98.12 169 VAL A N 1
ATOM 1151 C CA . VAL A 1 169 ? 7.011 -1.162 -7.075 1.00 98.12 169 VAL A CA 1
ATOM 1152 C C . VAL A 1 169 ? 8.328 -0.788 -7.719 1.00 98.12 169 VAL A C 1
ATOM 1154 O O . VAL A 1 169 ? 8.706 0.384 -7.781 1.00 98.12 169 VAL A O 1
ATOM 1157 N N . VAL A 1 170 ? 9.004 -1.798 -8.247 1.00 97.06 170 VAL A N 1
ATOM 1158 C CA . VAL A 1 170 ? 10.321 -1.652 -8.854 1.00 97.06 170 VAL A CA 1
ATOM 1159 C C . VAL A 1 170 ? 10.336 -2.205 -10.267 1.00 97.06 170 VAL A C 1
ATOM 1161 O O . VAL A 1 170 ? 9.518 -3.038 -10.650 1.00 97.06 170 VAL A O 1
ATOM 1164 N N . GLU A 1 171 ? 11.315 -1.773 -11.043 1.00 95.25 171 GLU A N 1
ATOM 1165 C CA . GLU A 1 171 ? 11.638 -2.329 -12.350 1.00 95.25 171 GLU A CA 1
ATOM 1166 C C . GLU A 1 171 ? 13.100 -2.793 -12.383 1.00 95.25 171 GLU A C 1
ATOM 1168 O O . GLU A 1 171 ? 13.933 -2.372 -11.578 1.00 95.25 171 GLU A O 1
ATOM 1173 N N . GLY A 1 172 ? 13.426 -3.692 -13.314 1.00 91.38 172 GLY A N 1
ATOM 1174 C CA . GLY A 1 172 ? 14.802 -4.163 -13.504 1.00 91.38 172 GLY A CA 1
ATOM 1175 C C . GLY A 1 172 ? 15.284 -5.222 -12.503 1.00 91.38 172 GLY A C 1
ATOM 1176 O O . GLY A 1 172 ? 16.471 -5.551 -12.509 1.00 91.38 172 GLY A O 1
ATOM 1177 N N . LEU A 1 173 ? 14.388 -5.814 -11.701 1.00 92.12 173 LEU A N 1
ATOM 1178 C CA . LEU A 1 173 ? 14.733 -6.886 -10.756 1.00 92.12 173 LEU A CA 1
ATOM 1179 C C . LEU A 1 173 ? 15.348 -8.113 -11.448 1.00 92.12 173 LEU A C 1
ATOM 1181 O O . LEU A 1 173 ? 16.335 -8.663 -10.973 1.00 92.12 173 LEU A O 1
ATOM 1185 N N . ARG A 1 174 ? 14.825 -8.498 -12.620 1.00 86.75 174 ARG A N 1
ATOM 1186 C CA . ARG A 1 174 ? 15.325 -9.646 -13.408 1.00 86.75 174 ARG A CA 1
ATOM 1187 C C . ARG A 1 174 ? 16.750 -9.469 -13.941 1.00 86.75 174 ARG A C 1
ATOM 1189 O O . ARG A 1 174 ? 17.362 -10.444 -14.359 1.00 86.75 174 ARG A O 1
ATOM 1196 N N . VAL A 1 175 ? 17.244 -8.233 -13.986 1.00 89.44 175 VAL A N 1
ATOM 1197 C CA . VAL A 1 175 ? 18.572 -7.880 -14.512 1.00 89.44 175 VAL A CA 1
ATOM 1198 C C . VAL A 1 175 ? 19.470 -7.269 -13.433 1.00 89.44 175 VAL A C 1
ATOM 1200 O O . VAL A 1 175 ? 20.452 -6.609 -13.768 1.00 89.44 175 VAL A O 1
ATOM 1203 N N . ASP A 1 176 ? 19.109 -7.440 -12.153 1.00 88.75 176 ASP A N 1
ATOM 1204 C CA . ASP A 1 176 ? 19.815 -6.895 -10.984 1.00 88.75 176 ASP A CA 1
ATOM 1205 C C . ASP A 1 176 ? 20.095 -5.377 -11.074 1.00 88.75 176 ASP A C 1
ATOM 1207 O O . ASP A 1 176 ? 21.075 -4.863 -10.535 1.00 88.75 176 ASP A O 1
ATOM 1211 N N . ARG A 1 177 ? 19.216 -4.628 -11.753 1.00 91.62 177 ARG A N 1
ATOM 1212 C CA . ARG A 1 177 ? 19.238 -3.156 -11.818 1.00 91.62 177 ARG A CA 1
ATOM 1213 C C . ARG A 1 177 ? 17.929 -2.596 -11.290 1.00 91.62 177 ARG A C 1
ATOM 1215 O O . ARG A 1 177 ? 17.170 -1.971 -12.032 1.00 91.62 177 ARG A O 1
ATOM 1222 N N . VAL A 1 178 ? 17.679 -2.876 -10.015 1.00 93.25 178 VAL A N 1
ATOM 1223 C CA . VAL A 1 178 ? 16.471 -2.456 -9.306 1.00 93.25 178 VAL A CA 1
ATOM 1224 C C . VAL A 1 178 ? 16.427 -0.934 -9.239 1.00 93.25 178 VAL A C 1
ATOM 1226 O O . VAL A 1 178 ? 17.352 -0.298 -8.734 1.00 93.25 178 VAL A O 1
ATOM 1229 N N . ARG A 1 179 ? 15.346 -0.355 -9.754 1.00 94.62 179 ARG A N 1
ATOM 1230 C CA . ARG A 1 179 ? 15.028 1.067 -9.611 1.00 94.62 179 ARG A CA 1
ATOM 1231 C C . ARG A 1 179 ? 13.532 1.235 -9.327 1.00 94.62 179 ARG A C 1
ATOM 1233 O O . ARG A 1 179 ? 12.760 0.370 -9.748 1.00 94.62 179 ARG A O 1
ATOM 1240 N N . PRO A 1 180 ? 13.119 2.304 -8.627 1.00 95.62 180 PRO A N 1
ATOM 1241 C CA . PRO A 1 180 ? 11.704 2.594 -8.423 1.00 95.62 180 PRO A CA 1
ATOM 1242 C C . PRO A 1 180 ? 10.978 2.731 -9.761 1.00 95.62 180 PRO A C 1
ATOM 1244 O O . PRO A 1 180 ? 11.524 3.309 -10.703 1.00 95.62 180 PRO A O 1
ATOM 1247 N N . ALA A 1 181 ? 9.759 2.206 -9.840 1.00 96.50 181 ALA A N 1
ATOM 1248 C CA . ALA A 1 181 ? 8.903 2.399 -11.003 1.00 96.50 181 ALA A CA 1
ATOM 1249 C C . ALA A 1 181 ? 8.437 3.860 -11.126 1.00 96.50 181 ALA A C 1
ATOM 1251 O O . ALA A 1 181 ? 8.514 4.641 -10.175 1.00 96.50 181 ALA A O 1
ATOM 1252 N N . ASP A 1 182 ? 7.904 4.218 -12.298 1.00 96.69 182 ASP A N 1
ATOM 1253 C CA . ASP A 1 182 ? 7.261 5.517 -12.509 1.00 96.69 182 ASP A CA 1
ATOM 1254 C C . ASP A 1 182 ? 6.110 5.718 -11.497 1.00 96.69 182 ASP A C 1
ATOM 1256 O O . ASP A 1 182 ? 5.110 4.988 -11.548 1.00 96.69 182 ASP A O 1
ATOM 1260 N N . PRO A 1 183 ? 6.215 6.702 -10.581 1.00 97.12 183 PRO A N 1
ATOM 1261 C CA . PRO A 1 183 ? 5.226 6.895 -9.530 1.00 97.12 183 PRO A CA 1
ATOM 1262 C C . PRO A 1 183 ? 3.848 7.278 -10.081 1.00 97.12 183 PRO A C 1
ATOM 1264 O O . PRO A 1 183 ? 2.843 6.928 -9.460 1.00 97.12 183 PRO A O 1
ATOM 1267 N N . GLN A 1 184 ? 3.772 7.943 -11.242 1.00 97.50 184 GLN A N 1
ATOM 1268 C CA . GLN A 1 184 ? 2.490 8.305 -11.849 1.00 97.50 184 GLN A CA 1
ATOM 1269 C C . GLN A 1 184 ? 1.731 7.054 -12.299 1.00 97.50 184 GLN A C 1
ATOM 1271 O O . GLN A 1 184 ? 0.540 6.910 -12.024 1.00 97.50 184 GLN A O 1
ATOM 1276 N N . ARG A 1 185 ? 2.442 6.096 -12.904 1.00 97.25 185 ARG A N 1
ATOM 1277 C CA . ARG A 1 185 ? 1.869 4.808 -13.314 1.00 97.25 185 ARG A CA 1
ATOM 1278 C C . ARG A 1 185 ? 1.321 4.025 -12.121 1.00 97.25 185 ARG A C 1
ATOM 1280 O O . ARG A 1 185 ? 0.229 3.460 -12.206 1.00 97.25 185 ARG A O 1
ATOM 1287 N N . VAL A 1 186 ? 2.058 4.002 -11.008 1.00 98.19 186 VAL A N 1
ATOM 1288 C CA . VAL A 1 186 ? 1.600 3.338 -9.777 1.00 98.19 186 VAL A CA 1
ATOM 1289 C C . VAL A 1 186 ? 0.355 4.023 -9.224 1.00 98.19 186 VAL A C 1
ATOM 1291 O O . VAL A 1 186 ? -0.635 3.354 -8.922 1.00 98.19 186 VAL A O 1
ATOM 1294 N N . ALA A 1 187 ? 0.357 5.353 -9.170 1.00 98.19 187 ALA A N 1
ATOM 1295 C CA . ALA A 1 187 ? -0.781 6.126 -8.696 1.00 98.19 187 ALA A CA 1
ATOM 1296 C C . ALA A 1 187 ? -2.047 5.914 -9.534 1.00 98.19 187 ALA A C 1
ATOM 1298 O O . ALA A 1 187 ? -3.135 5.779 -8.972 1.00 98.19 187 ALA A O 1
ATOM 1299 N N . ASP A 1 188 ? -1.923 5.823 -10.857 1.00 97.88 188 ASP A N 1
ATOM 1300 C CA . ASP A 1 188 ? -3.058 5.573 -11.746 1.00 97.88 188 ASP A CA 1
ATOM 1301 C C . ASP A 1 188 ? -3.645 4.169 -11.543 1.00 97.88 188 ASP A C 1
ATOM 1303 O O . ASP A 1 188 ? -4.868 4.010 -11.476 1.00 97.88 188 ASP A O 1
ATOM 1307 N N . ALA A 1 189 ? -2.797 3.151 -11.353 1.00 98.38 189 ALA A N 1
ATOM 1308 C CA . ALA A 1 189 ? -3.247 1.793 -11.043 1.00 98.38 189 ALA A CA 1
ATOM 1309 C C . ALA A 1 189 ? -3.964 1.708 -9.682 1.00 98.38 189 ALA A C 1
ATOM 1311 O O . ALA A 1 189 ? -4.999 1.040 -9.568 1.00 98.38 189 ALA A O 1
ATOM 1312 N N . VAL A 1 190 ? -3.445 2.408 -8.668 1.00 98.31 190 VAL A N 1
ATOM 1313 C CA . VAL A 1 190 ? -4.057 2.512 -7.335 1.00 98.31 190 VAL A CA 1
ATOM 1314 C C . VAL A 1 190 ? -5.412 3.220 -7.426 1.00 98.31 190 VAL A C 1
ATOM 1316 O O . VAL A 1 190 ? -6.431 2.657 -7.020 1.00 98.31 190 VAL A O 1
ATOM 1319 N N . ARG A 1 191 ? -5.462 4.407 -8.042 1.00 97.56 191 ARG A N 1
ATOM 1320 C CA . ARG A 1 191 ? -6.683 5.217 -8.185 1.00 97.56 191 ARG A CA 1
ATOM 1321 C C . ARG A 1 191 ? -7.781 4.494 -8.965 1.00 97.56 191 ARG A C 1
ATOM 1323 O O . ARG A 1 191 ? -8.947 4.592 -8.611 1.00 97.56 191 ARG A O 1
ATOM 1330 N N . ALA A 1 192 ? -7.422 3.718 -9.988 1.00 97.38 192 ALA A N 1
ATOM 1331 C CA . ALA A 1 192 ? -8.373 2.920 -10.764 1.00 97.38 192 ALA A CA 1
ATOM 1332 C C . ALA A 1 192 ? -8.898 1.665 -10.030 1.00 97.38 192 ALA A C 1
ATOM 1334 O O . ALA A 1 192 ? -9.714 0.917 -10.587 1.00 97.38 192 ALA A O 1
ATOM 1335 N N . THR A 1 193 ? -8.392 1.373 -8.828 1.00 97.88 193 THR A N 1
ATOM 1336 C CA . THR A 1 193 ? -8.718 0.154 -8.072 1.00 97.88 193 THR A CA 1
ATOM 1337 C C . THR A 1 193 ? -9.449 0.439 -6.766 1.00 97.88 193 THR A C 1
ATOM 1339 O O . THR A 1 193 ? -10.357 -0.329 -6.418 1.00 97.88 193 THR A O 1
ATOM 1342 N N . LEU A 1 194 ? -9.048 1.506 -6.075 1.00 97.69 194 LEU A N 1
ATOM 1343 C CA . LEU A 1 194 ? -9.579 1.906 -4.777 1.00 97.69 194 LEU A CA 1
ATOM 1344 C C . LEU A 1 194 ? -10.998 2.468 -4.844 1.00 97.69 194 LEU A C 1
ATOM 1346 O O . LEU A 1 194 ? -11.446 2.974 -5.874 1.00 97.69 194 LEU A O 1
ATOM 1350 N N . ARG A 1 195 ? -11.706 2.361 -3.718 1.00 97.06 195 ARG A N 1
ATOM 1351 C CA . ARG A 1 195 ? -13.016 2.983 -3.503 1.00 97.06 195 ARG A CA 1
ATOM 1352 C C . ARG A 1 195 ? -12.830 4.419 -3.018 1.00 97.06 195 ARG A C 1
ATOM 1354 O O . ARG A 1 195 ? -11.779 4.768 -2.498 1.00 97.06 195 ARG A O 1
ATOM 1361 N N . GLU A 1 196 ? -13.888 5.223 -3.095 1.00 94.00 196 GLU A N 1
ATOM 1362 C CA . GLU A 1 196 ? -13.885 6.601 -2.570 1.00 94.00 196 GLU A CA 1
ATOM 1363 C C . GLU A 1 196 ? -13.602 6.678 -1.063 1.00 94.00 196 GLU A C 1
ATOM 1365 O O . GLU A 1 196 ? -13.075 7.677 -0.584 1.00 94.00 196 GLU A O 1
ATOM 1370 N N . ALA A 1 197 ? -13.959 5.629 -0.316 1.00 94.06 197 ALA A N 1
ATOM 1371 C CA . ALA A 1 197 ? -13.699 5.544 1.116 1.00 94.06 197 ALA A CA 1
ATOM 1372 C C . ALA A 1 197 ? -12.239 5.188 1.443 1.00 94.06 197 ALA A C 1
ATOM 1374 O O . ALA A 1 197 ? -11.805 5.438 2.560 1.00 94.06 197 ALA A O 1
ATOM 1375 N N . ASP A 1 198 ? -11.483 4.616 0.503 1.00 97.56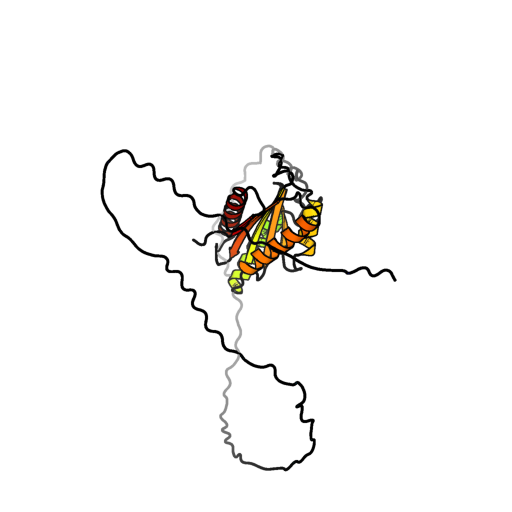 198 ASP A N 1
ATOM 1376 C CA . ASP A 1 198 ? -10.105 4.201 0.754 1.00 97.56 198 ASP A CA 1
ATOM 1377 C C . ASP A 1 198 ? -9.150 5.392 0.596 1.00 97.56 198 ASP A C 1
ATOM 1379 O O . ASP A 1 198 ? -9.338 6.270 -0.248 1.00 97.56 198 ASP A O 1
ATOM 1383 N N . THR A 1 199 ? -8.073 5.410 1.379 1.00 97.88 199 THR A N 1
ATOM 1384 C CA . THR A 1 199 ? -7.022 6.432 1.262 1.00 97.88 199 THR A CA 1
ATOM 1385 C C . THR A 1 199 ? -5.773 5.822 0.640 1.00 97.88 199 THR A C 1
ATOM 1387 O O . THR A 1 199 ? -5.322 4.766 1.073 1.00 97.88 199 THR A O 1
ATOM 1390 N N . ALA A 1 200 ? -5.176 6.503 -0.337 1.00 98.31 200 ALA A N 1
ATOM 1391 C CA . ALA A 1 200 ? -3.849 6.179 -0.857 1.00 98.31 200 ALA A CA 1
ATOM 1392 C C . ALA A 1 200 ? -2.908 7.366 -0.699 1.00 98.31 200 ALA A C 1
ATOM 1394 O O . ALA A 1 200 ? -3.276 8.498 -1.024 1.00 98.31 200 ALA A O 1
ATOM 1395 N N . CYS A 1 201 ? -1.684 7.094 -0.265 1.00 97.75 201 CYS A N 1
ATOM 1396 C CA . CYS A 1 201 ? -0.629 8.087 -0.192 1.00 97.75 201 CYS A CA 1
ATOM 1397 C C . CYS A 1 201 ? 0.655 7.607 -0.865 1.00 97.75 201 CYS A C 1
ATOM 1399 O O . CYS A 1 201 ? 0.907 6.404 -1.001 1.00 97.75 201 CYS A O 1
ATOM 1401 N N . ARG A 1 202 ? 1.474 8.577 -1.266 1.00 97.69 202 ARG A N 1
ATOM 1402 C CA . ARG A 1 202 ? 2.860 8.350 -1.662 1.00 97.69 202 ARG A CA 1
ATOM 1403 C C . ARG A 1 202 ? 3.773 8.746 -0.508 1.00 97.69 202 ARG A C 1
ATOM 1405 O O . ARG A 1 202 ? 3.643 9.837 0.047 1.00 97.69 202 ARG A O 1
ATOM 1412 N N . ARG A 1 203 ? 4.708 7.862 -0.175 1.00 95.88 203 ARG A N 1
ATOM 1413 C CA . ARG A 1 203 ? 5.718 8.083 0.857 1.00 95.88 203 ARG A CA 1
ATOM 1414 C C . ARG A 1 203 ? 6.987 8.706 0.250 1.00 95.88 203 ARG A C 1
ATOM 1416 O O . ARG A 1 203 ? 7.280 8.476 -0.929 1.00 95.88 203 ARG A O 1
ATOM 1423 N N . PRO A 1 204 ? 7.764 9.484 1.025 1.00 92.00 204 PRO A N 1
ATOM 1424 C CA . PRO A 1 204 ? 9.014 10.098 0.566 1.00 92.00 204 PRO A CA 1
ATOM 1425 C C . PRO A 1 204 ? 10.078 9.087 0.124 1.00 92.00 204 PRO A C 1
ATOM 1427 O O . PRO A 1 204 ? 10.932 9.413 -0.696 1.00 92.00 204 PRO A O 1
ATOM 1430 N N . ASP A 1 205 ? 10.015 7.858 0.641 1.00 93.00 205 ASP A N 1
ATOM 1431 C CA . ASP A 1 205 ? 10.907 6.747 0.294 1.00 93.00 205 ASP A CA 1
ATOM 1432 C C . ASP A 1 205 ? 10.571 6.080 -1.057 1.00 93.00 205 ASP A C 1
ATOM 1434 O O . ASP A 1 205 ? 11.254 5.147 -1.475 1.00 93.00 205 ASP A O 1
ATOM 1438 N N . GLY A 1 206 ? 9.539 6.565 -1.757 1.00 93.62 206 GLY A N 1
ATOM 1439 C CA . GLY A 1 206 ? 9.090 6.039 -3.045 1.00 93.62 206 GLY A CA 1
ATOM 1440 C C . GLY A 1 206 ? 8.048 4.925 -2.943 1.00 93.62 206 GLY A C 1
ATOM 1441 O O . GLY A 1 206 ? 7.515 4.518 -3.976 1.00 93.62 206 GLY A O 1
ATOM 1442 N N . LYS A 1 207 ? 7.711 4.471 -1.730 1.00 97.31 207 LYS A N 1
ATOM 1443 C CA . LYS A 1 207 ? 6.649 3.490 -1.498 1.00 97.31 207 LYS A CA 1
ATOM 1444 C C . LYS A 1 207 ? 5.272 4.153 -1.521 1.00 97.31 207 LYS A C 1
ATOM 1446 O O . LYS A 1 207 ? 5.123 5.376 -1.459 1.00 97.31 207 LYS A O 1
ATOM 1451 N N . PHE A 1 208 ? 4.241 3.324 -1.547 1.00 98.62 208 PHE A N 1
ATOM 1452 C CA . PHE A 1 208 ? 2.850 3.743 -1.432 1.00 98.62 208 PHE A CA 1
ATOM 1453 C C . PHE A 1 208 ? 2.235 3.111 -0.191 1.00 98.62 208 PHE A C 1
ATOM 1455 O O . PHE A 1 208 ? 2.532 1.958 0.120 1.00 98.62 208 PHE A O 1
ATOM 1462 N N . ALA A 1 209 ? 1.374 3.846 0.509 1.00 98.56 209 ALA A N 1
ATOM 1463 C CA . ALA A 1 209 ? 0.581 3.285 1.595 1.00 98.56 209 ALA A CA 1
ATOM 1464 C C . ALA A 1 209 ? -0.907 3.432 1.299 1.00 98.56 209 ALA A C 1
ATOM 1466 O O . ALA A 1 209 ? -1.364 4.477 0.831 1.00 98.56 209 ALA A O 1
ATOM 1467 N N . LEU A 1 210 ? -1.659 2.370 1.566 1.00 98.75 210 LEU A N 1
ATOM 1468 C CA . LEU A 1 210 ? -3.102 2.320 1.403 1.00 98.75 210 LEU A CA 1
ATOM 1469 C C . LEU A 1 210 ? -3.757 2.068 2.757 1.00 98.75 210 LEU A C 1
ATOM 1471 O O . LEU A 1 210 ? -3.294 1.238 3.540 1.00 98.75 210 LEU A O 1
ATOM 1475 N N . LEU A 1 211 ? -4.858 2.766 2.999 1.00 98.62 211 LEU A N 1
ATOM 1476 C CA . LEU A 1 211 ? -5.740 2.582 4.139 1.00 98.62 211 LEU A CA 1
ATOM 1477 C C . LEU A 1 211 ? -7.110 2.173 3.600 1.00 98.62 211 LEU A C 1
ATOM 1479 O O . LEU A 1 211 ? -7.797 2.980 2.974 1.00 98.62 211 LEU A O 1
ATOM 1483 N N . LEU A 1 212 ? -7.459 0.907 3.802 1.00 98.62 212 LEU A N 1
ATOM 1484 C CA . LEU A 1 212 ? -8.653 0.265 3.267 1.00 98.62 212 LEU A CA 1
ATOM 1485 C C . LEU A 1 212 ? -9.691 0.118 4.376 1.00 98.62 212 LEU A C 1
ATOM 1487 O O . LEU A 1 212 ? -9.488 -0.627 5.340 1.00 98.62 212 LEU A O 1
ATOM 1491 N N . GLU A 1 213 ? -10.805 0.824 4.250 1.00 97.56 213 GLU A N 1
ATOM 1492 C CA . GLU A 1 213 ? -11.841 0.850 5.284 1.00 97.56 213 GLU A CA 1
ATOM 1493 C C . GLU A 1 213 ? -12.848 -0.285 5.115 1.00 97.56 213 GLU A C 1
ATOM 1495 O O . GLU A 1 213 ? -13.138 -0.716 3.998 1.00 97.56 213 GLU A O 1
ATOM 1500 N N . ASP A 1 214 ? -13.363 -0.797 6.240 1.00 97.38 214 ASP A N 1
ATOM 1501 C CA . ASP A 1 214 ? -14.266 -1.962 6.287 1.00 97.38 214 ASP A CA 1
ATOM 1502 C C . ASP A 1 214 ? -13.735 -3.140 5.449 1.00 97.38 214 ASP A C 1
ATOM 1504 O O . ASP A 1 214 ? -14.466 -3.827 4.733 1.00 97.38 214 ASP A O 1
ATOM 1508 N N . THR A 1 215 ? -12.414 -3.330 5.495 1.00 98.19 215 THR A N 1
ATOM 1509 C CA . THR A 1 215 ? -11.698 -4.275 4.642 1.00 98.19 215 THR A CA 1
ATOM 1510 C C . THR A 1 215 ? -10.866 -5.220 5.507 1.00 98.19 215 THR A C 1
ATOM 1512 O O . THR A 1 215 ? -9.860 -4.797 6.078 1.00 98.19 215 THR A O 1
ATOM 1515 N N . PRO A 1 216 ? -11.270 -6.500 5.636 1.00 97.44 216 PRO A N 1
ATOM 1516 C CA . PRO A 1 216 ? -10.461 -7.516 6.299 1.00 97.44 216 PRO A CA 1
ATOM 1517 C C . PRO A 1 216 ? -9.302 -7.957 5.397 1.00 97.44 216 PRO A C 1
ATOM 1519 O O . PRO A 1 216 ? -9.269 -7.643 4.206 1.00 97.44 216 PRO A O 1
ATOM 1522 N N . GLU A 1 217 ? -8.403 -8.765 5.950 1.00 97.75 217 GLU A N 1
ATOM 1523 C CA . GLU A 1 217 ? -7.208 -9.296 5.283 1.00 97.75 217 GLU A CA 1
ATOM 1524 C C . GLU A 1 217 ? -7.466 -9.811 3.861 1.00 97.75 217 GLU A C 1
ATOM 1526 O O . GLU A 1 217 ? -6.865 -9.319 2.909 1.00 97.75 217 GLU A O 1
ATOM 1531 N N . ASN A 1 218 ? -8.428 -10.724 3.689 1.00 98.00 218 ASN A N 1
ATOM 1532 C CA . ASN A 1 218 ? -8.779 -11.261 2.372 1.00 98.00 218 ASN A CA 1
ATOM 1533 C C . ASN A 1 218 ? -9.127 -10.152 1.368 1.00 98.00 218 ASN A C 1
ATOM 1535 O O . ASN A 1 218 ? -8.722 -10.206 0.208 1.00 98.00 218 ASN A O 1
ATOM 1539 N N . GLY A 1 219 ? -9.869 -9.133 1.806 1.00 98.31 219 GLY A N 1
ATOM 1540 C CA . GLY A 1 219 ? -10.228 -7.994 0.965 1.00 98.31 219 GLY A CA 1
ATOM 1541 C C . GLY A 1 219 ? -9.015 -7.138 0.600 1.00 98.31 219 GLY A C 1
ATOM 1542 O O . GLY A 1 219 ? -8.895 -6.718 -0.550 1.00 98.31 219 GLY A O 1
ATOM 1543 N N . ALA A 1 220 ? -8.088 -6.939 1.540 1.00 98.44 220 ALA A N 1
ATOM 1544 C CA . ALA A 1 220 ? -6.840 -6.231 1.284 1.00 98.44 220 ALA A CA 1
ATOM 1545 C C . ALA A 1 220 ? -5.976 -6.977 0.255 1.00 98.44 220 ALA A C 1
ATOM 1547 O O . ALA A 1 220 ? -5.541 -6.365 -0.720 1.00 98.44 220 ALA A O 1
ATOM 1548 N N . ILE A 1 221 ? -5.825 -8.301 0.393 1.00 98.62 221 ILE A N 1
ATOM 1549 C CA . ILE A 1 221 ? -5.109 -9.150 -0.575 1.00 98.62 221 ILE A CA 1
ATOM 1550 C C . ILE A 1 221 ? -5.714 -8.994 -1.975 1.00 98.62 221 ILE A C 1
ATOM 1552 O O . ILE A 1 221 ? -4.992 -8.749 -2.941 1.00 98.62 221 ILE A O 1
ATOM 1556 N N . TRP A 1 222 ? -7.043 -9.074 -2.098 1.00 98.56 222 TRP A N 1
ATOM 1557 C CA . TRP A 1 222 ? -7.725 -8.898 -3.384 1.00 98.56 222 TRP A CA 1
ATOM 1558 C C . TRP A 1 222 ? -7.513 -7.508 -3.990 1.00 98.56 222 TRP A C 1
ATOM 1560 O O . TRP A 1 222 ? -7.343 -7.388 -5.205 1.00 98.56 222 TRP A O 1
ATOM 1570 N N . THR A 1 223 ? -7.515 -6.455 -3.172 1.00 98.75 223 THR A N 1
ATOM 1571 C CA . THR A 1 223 ? -7.236 -5.088 -3.628 1.00 98.75 223 THR A CA 1
ATOM 1572 C C . THR A 1 223 ? -5.813 -4.966 -4.165 1.00 98.75 223 THR A C 1
ATOM 1574 O O . THR A 1 223 ? -5.627 -4.460 -5.273 1.00 98.75 223 THR A O 1
ATOM 1577 N N . VAL A 1 224 ? -4.822 -5.489 -3.442 1.00 98.56 224 VAL A N 1
ATOM 1578 C CA . VAL A 1 224 ? -3.420 -5.476 -3.881 1.00 98.56 224 VAL A CA 1
ATOM 1579 C C . VAL A 1 224 ? -3.227 -6.294 -5.152 1.00 98.56 224 VAL A C 1
ATOM 1581 O O . VAL A 1 224 ? -2.587 -5.825 -6.089 1.00 98.56 224 VAL A O 1
ATOM 1584 N N . GLU A 1 225 ? -3.844 -7.470 -5.248 1.00 98.50 225 GLU A N 1
ATOM 1585 C CA . GLU A 1 225 ? -3.770 -8.308 -6.445 1.00 98.50 225 GLU A CA 1
ATOM 1586 C C . GLU A 1 225 ? -4.378 -7.610 -7.674 1.00 98.50 225 GLU A C 1
ATOM 1588 O O . GLU A 1 225 ? -3.845 -7.714 -8.781 1.00 98.50 225 GLU A O 1
ATOM 1593 N N . ARG A 1 226 ? -5.461 -6.841 -7.502 1.00 98.50 226 ARG A N 1
ATOM 1594 C CA . ARG A 1 226 ? -6.033 -6.018 -8.583 1.00 98.50 226 ARG A CA 1
ATOM 1595 C C . ARG A 1 226 ? -5.074 -4.911 -9.025 1.00 98.50 226 ARG A C 1
ATOM 1597 O O . ARG A 1 226 ? -4.935 -4.700 -10.229 1.00 98.50 226 ARG A O 1
ATOM 1604 N N . ILE A 1 227 ? -4.404 -4.237 -8.086 1.00 98.50 227 ILE A N 1
ATOM 1605 C CA . ILE A 1 227 ? -3.382 -3.222 -8.397 1.00 98.50 227 ILE A CA 1
ATOM 1606 C C . ILE A 1 227 ? -2.220 -3.871 -9.154 1.00 98.50 227 ILE A C 1
ATOM 1608 O O . ILE A 1 227 ? -1.843 -3.391 -10.222 1.00 98.50 227 ILE A O 1
ATOM 1612 N N . ARG A 1 228 ? -1.704 -5.001 -8.652 1.00 98.06 228 ARG A N 1
ATOM 1613 C CA . ARG A 1 228 ? -0.611 -5.754 -9.278 1.00 98.06 228 ARG A CA 1
ATOM 1614 C C . ARG A 1 228 ? -0.940 -6.131 -10.717 1.00 98.06 228 ARG A C 1
ATOM 1616 O O . ARG A 1 228 ? -0.144 -5.849 -11.605 1.00 98.06 228 ARG A O 1
ATOM 1623 N N . ARG A 1 229 ? -2.119 -6.715 -10.967 1.00 97.75 229 ARG A N 1
ATOM 1624 C CA . ARG A 1 229 ? -2.548 -7.085 -12.328 1.00 97.75 229 ARG A CA 1
ATOM 1625 C C . ARG A 1 229 ? -2.567 -5.886 -13.263 1.00 97.75 229 ARG A C 1
ATOM 1627 O O . ARG A 1 229 ? -1.986 -5.965 -14.334 1.00 97.75 229 ARG A O 1
ATOM 1634 N N . ARG A 1 230 ? -3.138 -4.754 -12.837 1.00 97.75 230 ARG A N 1
ATOM 1635 C CA . ARG A 1 230 ? -3.140 -3.525 -13.649 1.00 97.75 230 ARG A CA 1
ATOM 1636 C C . ARG A 1 230 ? -1.730 -3.045 -13.996 1.00 97.75 230 ARG A C 1
ATOM 1638 O O . ARG A 1 230 ? -1.504 -2.607 -15.120 1.00 97.75 230 ARG A O 1
ATOM 1645 N N . LEU A 1 231 ? -0.798 -3.117 -13.045 1.00 96.88 231 LEU A N 1
ATOM 1646 C CA . LEU A 1 231 ? 0.593 -2.730 -13.273 1.00 96.88 231 LEU A CA 1
ATOM 1647 C C . LEU A 1 231 ? 1.279 -3.670 -14.263 1.00 96.88 231 LEU A C 1
ATOM 1649 O O . LEU A 1 231 ? 1.848 -3.197 -15.243 1.00 96.88 231 LEU A O 1
ATOM 1653 N N . VAL A 1 232 ? 1.161 -4.981 -14.058 1.00 92.88 232 VAL A N 1
ATOM 1654 C CA . VAL A 1 232 ? 1.774 -6.001 -14.922 1.00 92.88 232 VAL A CA 1
ATOM 1655 C C . VAL A 1 232 ? 1.171 -6.000 -16.331 1.00 92.88 232 VAL A C 1
ATOM 1657 O O . VAL A 1 232 ? 1.908 -6.162 -17.301 1.00 92.88 232 VAL A O 1
ATOM 1660 N N . ASP A 1 233 ? -0.136 -5.755 -16.464 1.00 93.62 233 ASP A N 1
ATOM 1661 C CA . ASP A 1 233 ? -0.812 -5.616 -17.761 1.00 93.62 233 ASP A CA 1
ATOM 1662 C C . ASP A 1 233 ? -0.292 -4.397 -18.540 1.00 93.62 233 ASP A C 1
ATOM 1664 O O . ASP A 1 233 ? -0.214 -4.426 -19.768 1.00 93.62 233 ASP A O 1
ATOM 1668 N N . SER A 1 234 ? 0.077 -3.323 -17.831 1.00 91.69 234 SER A N 1
ATOM 1669 C CA . SER A 1 234 ? 0.687 -2.138 -18.442 1.00 91.69 234 SER A CA 1
ATOM 1670 C C . SER A 1 234 ? 2.170 -2.335 -18.769 1.00 91.69 234 SER A C 1
ATOM 1672 O O . SER A 1 234 ? 2.659 -1.790 -19.758 1.00 91.69 234 SER A O 1
ATOM 1674 N N . ASP A 1 235 ? 2.884 -3.104 -17.942 1.00 92.31 235 ASP A N 1
ATOM 1675 C CA . ASP A 1 235 ? 4.315 -3.354 -18.064 1.00 92.31 235 ASP A CA 1
ATOM 1676 C C . ASP A 1 235 ? 4.736 -4.605 -17.271 1.00 92.31 235 ASP A C 1
ATOM 1678 O O . ASP A 1 235 ? 4.884 -4.593 -16.047 1.00 92.31 235 ASP A O 1
ATOM 1682 N N . ALA A 1 236 ? 5.000 -5.695 -17.994 1.00 91.31 236 ALA A N 1
ATOM 1683 C CA . ALA A 1 236 ? 5.379 -6.988 -17.423 1.00 91.31 236 ALA A CA 1
ATOM 1684 C C . ALA A 1 236 ? 6.822 -7.051 -16.872 1.00 91.31 236 ALA A C 1
ATOM 1686 O O . ALA A 1 236 ? 7.291 -8.127 -16.466 1.00 91.31 236 ALA A O 1
ATOM 1687 N N . SER A 1 237 ? 7.561 -5.937 -16.919 1.00 92.75 237 SER A N 1
ATOM 1688 C CA . SER A 1 237 ? 8.888 -5.803 -16.309 1.00 92.75 237 SER A CA 1
ATOM 1689 C C . SER A 1 237 ? 8.844 -5.300 -14.864 1.00 92.75 237 SER A C 1
ATOM 1691 O O . SER A 1 237 ? 9.852 -5.413 -14.159 1.00 92.75 237 SER A O 1
ATOM 1693 N N . LEU A 1 238 ? 7.689 -4.791 -14.422 1.00 96.62 238 LEU A N 1
ATOM 1694 C CA . LEU A 1 238 ? 7.475 -4.352 -13.050 1.00 96.62 238 LEU A CA 1
ATOM 1695 C C . LEU A 1 238 ? 7.446 -5.546 -12.092 1.00 96.62 238 LEU A C 1
ATOM 1697 O O . LEU A 1 238 ? 7.037 -6.651 -12.448 1.00 96.62 238 LEU A O 1
ATOM 1701 N N . THR A 1 239 ? 7.889 -5.312 -10.864 1.00 97.31 239 THR A N 1
ATOM 1702 C CA . THR A 1 239 ? 7.728 -6.222 -9.733 1.00 97.31 239 THR A CA 1
ATOM 1703 C C . THR A 1 239 ? 7.055 -5.476 -8.595 1.00 97.31 239 THR A C 1
ATOM 1705 O O . THR A 1 239 ? 7.437 -4.347 -8.284 1.00 97.31 239 THR A O 1
ATOM 1708 N N . VAL A 1 240 ? 6.049 -6.105 -7.996 1.00 98.19 240 VAL A N 1
ATOM 1709 C CA . VAL A 1 240 ? 5.262 -5.538 -6.901 1.00 98.19 240 VAL A CA 1
ATOM 1710 C C . VAL A 1 240 ? 5.495 -6.351 -5.636 1.00 98.19 240 VAL A C 1
ATOM 1712 O O . VAL A 1 240 ? 5.167 -7.539 -5.579 1.00 98.19 240 VAL A O 1
ATOM 1715 N N . TRP A 1 241 ? 6.001 -5.682 -4.607 1.00 98.62 241 TRP A N 1
ATOM 1716 C CA . TRP A 1 241 ? 6.018 -6.194 -3.245 1.00 98.62 241 TRP A CA 1
ATOM 1717 C C . TRP A 1 241 ? 4.984 -5.463 -2.407 1.00 98.62 241 TRP A C 1
ATOM 1719 O O . TRP A 1 241 ? 4.852 -4.241 -2.502 1.00 98.62 241 TRP A O 1
ATOM 1729 N N . ALA A 1 242 ? 4.257 -6.202 -1.579 1.00 98.75 242 ALA A N 1
ATOM 1730 C CA . ALA A 1 242 ? 3.291 -5.617 -0.668 1.00 98.75 242 ALA A CA 1
ATOM 1731 C C . ALA A 1 242 ? 3.311 -6.297 0.699 1.00 98.75 242 ALA A C 1
ATOM 1733 O O . ALA A 1 242 ? 3.325 -7.524 0.784 1.00 98.75 242 ALA A O 1
ATOM 1734 N N . GLY A 1 243 ? 3.258 -5.481 1.746 1.00 98.75 243 GLY A N 1
ATOM 1735 C CA . GLY A 1 243 ? 3.025 -5.909 3.119 1.00 98.75 243 GLY A CA 1
ATOM 1736 C C . GLY A 1 243 ? 1.641 -5.475 3.579 1.00 98.75 243 GLY A C 1
ATOM 1737 O O . GLY A 1 243 ? 1.270 -4.312 3.408 1.00 98.75 243 GLY A O 1
ATOM 1738 N N . ILE A 1 244 ? 0.870 -6.402 4.141 1.00 98.81 244 ILE A N 1
ATOM 1739 C CA . ILE A 1 244 ? -0.496 -6.162 4.613 1.00 98.81 244 ILE A CA 1
ATOM 1740 C C . ILE A 1 244 ? -0.560 -6.386 6.121 1.00 98.81 244 ILE A C 1
ATOM 1742 O O . ILE A 1 244 ? -0.190 -7.446 6.607 1.00 98.81 244 ILE A O 1
ATOM 1746 N N . ALA A 1 245 ? -1.120 -5.430 6.856 1.00 98.62 245 ALA A N 1
ATOM 1747 C CA . ALA A 1 245 ? -1.563 -5.618 8.234 1.00 98.62 245 ALA A CA 1
ATOM 1748 C C . ALA A 1 245 ? -3.021 -5.169 8.371 1.00 98.62 245 ALA A C 1
ATOM 1750 O O . ALA A 1 245 ? -3.541 -4.426 7.543 1.00 98.62 245 ALA A O 1
ATOM 1751 N N . CYS A 1 246 ? -3.729 -5.656 9.385 1.00 98.12 246 CYS A N 1
ATOM 1752 C CA . CYS A 1 246 ? -5.170 -5.452 9.507 1.00 98.12 246 CYS A CA 1
ATOM 1753 C C . CYS A 1 246 ? -5.542 -5.256 10.966 1.00 98.12 246 CYS A C 1
ATOM 1755 O O . CYS A 1 246 ? -5.190 -6.065 11.817 1.00 98.12 246 CYS A O 1
ATOM 1757 N N . TYR A 1 247 ? -6.309 -4.212 11.240 1.00 97.88 247 TYR A N 1
ATOM 1758 C CA . TYR A 1 247 ? -7.008 -4.067 12.503 1.00 97.88 247 TYR A CA 1
ATOM 1759 C C . TYR A 1 247 ? -8.284 -4.922 12.471 1.00 97.88 247 TYR A C 1
ATOM 1761 O O . TYR A 1 247 ? -8.985 -4.895 11.455 1.00 97.88 247 TYR A O 1
ATOM 1769 N N . PRO A 1 248 ? -8.647 -5.632 13.552 1.00 96.56 248 PRO A N 1
ATOM 1770 C CA . PRO A 1 248 ? -7.872 -5.855 14.778 1.00 96.56 248 PRO A CA 1
ATOM 1771 C C . PRO A 1 248 ? -6.951 -7.090 14.724 1.00 96.56 248 PRO A C 1
ATOM 1773 O O . PRO A 1 248 ? -6.327 -7.408 15.726 1.00 96.56 248 PRO A O 1
ATOM 1776 N N . ALA A 1 249 ? -6.902 -7.815 13.601 1.00 96.81 249 ALA A N 1
ATOM 1777 C CA . ALA A 1 249 ? -6.258 -9.130 13.504 1.00 96.81 249 ALA A CA 1
ATOM 1778 C C . ALA A 1 249 ? -4.749 -9.130 13.811 1.00 96.81 249 ALA A C 1
ATOM 1780 O O . ALA A 1 249 ? -4.253 -10.079 14.404 1.00 96.81 249 ALA A O 1
ATOM 1781 N N . HIS A 1 250 ? -4.037 -8.076 13.414 1.00 97.38 250 HIS A N 1
ATOM 1782 C CA . HIS A 1 250 ? -2.576 -7.988 13.499 1.00 97.38 250 HIS A CA 1
ATOM 1783 C C . HIS A 1 250 ? -2.101 -6.939 14.513 1.00 97.38 250 HIS A C 1
ATOM 1785 O O . HIS A 1 250 ? -0.974 -7.006 14.983 1.00 97.38 250 HIS A O 1
ATOM 1791 N N . ALA A 1 251 ? -2.935 -5.942 14.827 1.00 96.56 251 ALA A N 1
ATOM 1792 C CA . ALA A 1 251 ? -2.604 -4.863 15.756 1.00 96.56 251 ALA A CA 1
ATOM 1793 C C . ALA A 1 251 ? -3.844 -4.039 16.138 1.00 96.56 251 ALA A C 1
ATOM 1795 O O . ALA A 1 251 ? -4.834 -3.997 15.401 1.00 96.56 251 ALA A O 1
ATOM 1796 N N . PHE A 1 252 ? -3.759 -3.320 17.264 1.00 95.31 252 PHE A N 1
ATOM 1797 C CA . PHE A 1 252 ? -4.842 -2.478 17.797 1.00 95.31 252 PHE A CA 1
ATOM 1798 C C . PHE A 1 252 ? -4.582 -0.968 17.713 1.00 95.31 252 PHE A C 1
ATOM 1800 O O . PHE A 1 252 ? -5.507 -0.178 17.921 1.00 95.31 252 PHE A O 1
ATOM 1807 N N . ASP A 1 253 ? -3.348 -0.562 17.424 1.00 95.50 253 ASP A N 1
ATOM 1808 C CA . ASP A 1 253 ? -2.906 0.829 17.378 1.00 95.50 253 ASP A CA 1
ATOM 1809 C C . ASP A 1 253 ? -2.095 1.123 16.106 1.00 95.50 253 ASP A C 1
ATOM 1811 O O . ASP A 1 253 ? -1.630 0.212 15.417 1.00 95.50 253 ASP A O 1
ATOM 1815 N N . LYS A 1 254 ? -1.948 2.416 15.795 1.00 96.50 254 LYS A N 1
ATOM 1816 C CA . LYS A 1 254 ? -1.259 2.907 14.594 1.00 96.50 254 LYS A CA 1
ATOM 1817 C C . LYS A 1 254 ? 0.184 2.421 14.503 1.00 96.50 254 LYS A C 1
ATOM 1819 O O . LYS A 1 254 ? 0.623 2.037 13.424 1.00 96.50 254 LYS A O 1
ATOM 1824 N N . GLU A 1 255 ? 0.937 2.513 15.591 1.00 97.00 255 GLU A N 1
ATOM 1825 C CA . GLU A 1 255 ? 2.365 2.222 15.544 1.00 97.00 255 GLU A CA 1
ATOM 1826 C C . GLU A 1 255 ? 2.573 0.733 15.276 1.00 97.00 255 GLU A C 1
ATOM 1828 O O . GLU A 1 255 ? 3.331 0.356 14.383 1.00 97.00 255 GLU A O 1
ATOM 1833 N N . SER A 1 256 ? 1.822 -0.109 15.986 1.00 97.12 256 SER A N 1
ATOM 1834 C CA . SER A 1 256 ? 1.901 -1.553 15.825 1.00 97.12 256 SER A CA 1
ATOM 1835 C C . SER A 1 256 ? 1.423 -2.017 14.454 1.00 97.12 256 SER A C 1
ATOM 1837 O O . SER A 1 256 ? 2.123 -2.804 13.826 1.00 97.12 256 SER A O 1
ATOM 1839 N N . ILE A 1 257 ? 0.312 -1.489 13.925 1.00 97.62 257 ILE A N 1
ATOM 1840 C CA . ILE A 1 257 ? -0.176 -1.924 12.606 1.00 97.62 257 ILE A CA 1
ATOM 1841 C C . ILE A 1 257 ? 0.778 -1.528 11.473 1.00 97.62 257 ILE A C 1
ATOM 1843 O O . ILE A 1 257 ? 0.966 -2.304 10.538 1.00 97.62 257 ILE A O 1
ATOM 1847 N N . LEU A 1 258 ? 1.406 -0.350 11.557 1.00 97.69 258 LEU A N 1
ATOM 1848 C CA . LEU A 1 258 ? 2.393 0.083 10.567 1.00 97.69 258 LEU A CA 1
ATOM 1849 C C . LEU A 1 258 ? 3.661 -0.761 10.650 1.00 97.69 258 LEU A C 1
ATOM 1851 O O . LEU A 1 258 ? 4.154 -1.209 9.620 1.00 97.69 258 LEU A O 1
ATOM 1855 N N . ARG A 1 259 ? 4.135 -1.044 11.869 1.00 97.94 259 ARG A N 1
ATOM 1856 C CA . ARG A 1 259 ? 5.283 -1.925 12.102 1.00 97.94 259 ARG A CA 1
ATOM 1857 C C . ARG A 1 259 ? 5.048 -3.316 11.514 1.00 97.94 259 ARG A C 1
ATOM 1859 O O . ARG A 1 259 ? 5.911 -3.821 10.803 1.00 97.94 259 ARG A O 1
ATOM 1866 N N . SER A 1 260 ? 3.876 -3.903 11.755 1.00 98.31 260 SER A N 1
ATOM 1867 C CA . SER A 1 260 ? 3.492 -5.202 11.197 1.00 98.31 260 SER A CA 1
ATOM 1868 C C . SER A 1 260 ? 3.415 -5.176 9.664 1.00 98.31 260 SER A C 1
ATOM 1870 O O . SER A 1 260 ? 3.856 -6.119 9.010 1.00 98.31 260 SER A O 1
ATOM 1872 N N . ALA A 1 261 ? 2.903 -4.092 9.067 1.00 98.31 261 ALA A N 1
ATOM 1873 C CA . ALA A 1 261 ? 2.847 -3.947 7.611 1.00 98.31 261 ALA A CA 1
ATOM 1874 C C . ALA A 1 261 ? 4.243 -3.790 6.979 1.00 98.31 261 ALA A C 1
ATOM 1876 O O . ALA A 1 261 ? 4.497 -4.381 5.930 1.00 98.31 261 ALA A O 1
ATOM 1877 N N . ASP A 1 262 ? 5.154 -3.033 7.603 1.00 97.94 262 ASP A N 1
ATOM 1878 C CA . ASP A 1 262 ? 6.544 -2.899 7.136 1.00 97.94 262 ASP A CA 1
ATOM 1879 C C . ASP A 1 262 ? 7.297 -4.235 7.258 1.00 97.94 262 ASP A C 1
ATOM 1881 O O . ASP A 1 262 ? 7.954 -4.642 6.304 1.00 97.94 262 ASP A O 1
ATOM 1885 N N . GLN A 1 263 ? 7.131 -4.976 8.361 1.00 98.31 263 GLN A N 1
ATOM 1886 C CA . GLN A 1 263 ? 7.717 -6.318 8.513 1.00 98.31 263 GLN A CA 1
ATOM 1887 C C . GLN A 1 263 ? 7.232 -7.288 7.430 1.00 98.31 263 GLN A C 1
ATOM 1889 O O . GLN A 1 263 ? 8.033 -8.021 6.849 1.00 98.31 263 GLN A O 1
ATOM 1894 N N . ALA A 1 264 ? 5.932 -7.271 7.119 1.00 98.56 264 ALA A N 1
ATOM 1895 C CA . ALA A 1 264 ? 5.384 -8.060 6.022 1.00 98.56 264 ALA A CA 1
ATOM 1896 C C . ALA A 1 264 ? 5.972 -7.624 4.667 1.00 98.56 264 ALA A C 1
ATOM 1898 O O . ALA A 1 264 ? 6.343 -8.464 3.851 1.00 98.56 264 ALA A O 1
ATOM 1899 N N . LEU A 1 265 ? 6.123 -6.319 4.424 1.00 98.50 265 LEU A N 1
ATOM 1900 C CA . LEU A 1 265 ? 6.722 -5.820 3.185 1.00 98.50 265 LEU A CA 1
ATOM 1901 C C . LEU A 1 265 ? 8.189 -6.248 3.046 1.00 98.50 265 LEU A C 1
ATOM 1903 O O . LEU A 1 265 ? 8.622 -6.610 1.951 1.00 98.50 265 LEU A O 1
ATOM 1907 N N . ASP A 1 266 ? 8.951 -6.221 4.134 1.00 97.88 266 ASP A N 1
ATOM 1908 C CA . ASP A 1 266 ? 10.339 -6.670 4.128 1.00 97.88 266 ASP A CA 1
ATOM 1909 C C . ASP A 1 266 ? 10.433 -8.175 3.854 1.00 97.88 266 ASP A C 1
ATOM 1911 O O . ASP A 1 266 ? 11.210 -8.577 2.988 1.00 97.88 266 ASP A O 1
ATOM 1915 N N . ALA A 1 267 ? 9.561 -8.993 4.454 1.00 98.12 267 ALA A N 1
ATOM 1916 C CA . ALA A 1 267 ? 9.447 -10.413 4.116 1.00 98.12 267 ALA A CA 1
ATOM 1917 C C . ALA A 1 267 ? 9.079 -10.629 2.635 1.00 98.12 267 ALA A C 1
ATOM 1919 O O . ALA A 1 267 ? 9.616 -11.520 1.978 1.00 98.12 267 ALA A O 1
ATOM 1920 N N . ALA A 1 268 ? 8.213 -9.783 2.064 1.00 98.12 268 ALA A N 1
ATOM 1921 C CA . ALA A 1 268 ? 7.849 -9.870 0.653 1.00 98.12 268 ALA A CA 1
ATOM 1922 C C . ALA A 1 268 ? 9.060 -9.630 -0.268 1.00 98.12 268 ALA A C 1
ATOM 1924 O O . ALA A 1 268 ? 9.206 -10.318 -1.280 1.00 98.12 268 ALA A O 1
ATOM 1925 N N . ARG A 1 269 ? 9.953 -8.705 0.106 1.00 95.62 269 ARG A N 1
ATOM 1926 C CA . ARG A 1 269 ? 11.168 -8.348 -0.650 1.00 95.62 269 ARG A CA 1
ATOM 1927 C C . ARG A 1 269 ? 12.251 -9.418 -0.643 1.00 95.62 269 ARG A C 1
ATOM 1929 O O . ARG A 1 269 ? 13.096 -9.423 -1.538 1.00 95.62 269 ARG A O 1
ATOM 1936 N N . GLU A 1 270 ? 12.236 -10.331 0.326 1.00 95.94 270 GLU A N 1
ATOM 1937 C CA . GLU A 1 270 ? 13.143 -11.487 0.324 1.00 95.94 270 GLU A CA 1
ATOM 1938 C C . GLU A 1 270 ? 12.908 -12.381 -0.906 1.00 95.94 270 GLU A C 1
ATOM 1940 O O . GLU A 1 270 ? 13.821 -13.058 -1.391 1.00 95.94 270 GLU A O 1
ATOM 1945 N N . TRP A 1 271 ? 11.701 -12.326 -1.478 1.00 93.69 271 TRP A N 1
ATOM 1946 C CA . TRP A 1 271 ? 11.357 -13.010 -2.713 1.00 93.69 271 TRP A CA 1
ATOM 1947 C C . TRP A 1 271 ? 11.705 -12.151 -3.930 1.00 93.69 271 TRP A C 1
ATOM 1949 O O . TRP A 1 271 ? 11.172 -11.063 -4.139 1.00 93.69 271 TRP A O 1
ATOM 1959 N N . ARG A 1 272 ? 12.541 -12.685 -4.826 1.00 90.50 272 ARG A N 1
ATOM 1960 C CA . ARG A 1 272 ? 12.931 -12.031 -6.093 1.00 90.50 272 ARG A CA 1
ATOM 1961 C C . ARG A 1 272 ? 11.840 -12.082 -7.183 1.00 90.50 272 ARG A C 1
ATOM 1963 O O . ARG A 1 272 ? 12.137 -12.305 -8.355 1.00 90.50 272 ARG A O 1
ATOM 1970 N N . GLN A 1 273 ? 10.579 -11.922 -6.803 1.00 94.75 273 GLN A N 1
ATOM 1971 C CA . GLN A 1 273 ? 9.404 -11.924 -7.678 1.00 94.75 273 GLN A CA 1
ATOM 1972 C C . GLN A 1 273 ? 8.251 -11.174 -7.004 1.00 94.75 273 GLN A C 1
ATOM 1974 O O . GLN A 1 273 ? 8.359 -10.825 -5.831 1.00 94.75 273 GLN A O 1
ATOM 1979 N N . ASP A 1 274 ? 7.142 -10.981 -7.724 1.00 96.81 274 ASP A N 1
ATOM 1980 C CA . ASP A 1 274 ? 5.915 -10.435 -7.141 1.00 96.81 274 ASP A CA 1
ATOM 1981 C C . ASP A 1 274 ? 5.530 -11.193 -5.870 1.00 96.81 274 ASP A C 1
ATOM 1983 O O . ASP A 1 274 ? 5.414 -12.427 -5.877 1.00 96.81 274 ASP A O 1
ATOM 1987 N N . ARG A 1 275 ? 5.300 -10.456 -4.785 1.00 98.00 275 ARG A N 1
ATOM 1988 C CA . ARG A 1 275 ? 4.966 -11.064 -3.502 1.00 98.00 275 ARG A CA 1
ATOM 1989 C C . ARG A 1 275 ? 4.078 -10.154 -2.674 1.00 98.00 275 ARG A C 1
ATOM 1991 O O . ARG A 1 275 ? 4.343 -8.967 -2.521 1.00 98.00 275 ARG A O 1
ATOM 1998 N N . ILE A 1 276 ? 3.031 -10.750 -2.126 1.00 98.56 276 ILE A N 1
ATOM 1999 C CA . ILE A 1 276 ? 2.176 -10.146 -1.114 1.00 98.56 276 ILE A CA 1
ATOM 2000 C C . ILE A 1 276 ? 2.389 -10.982 0.138 1.00 98.56 276 ILE A C 1
ATOM 2002 O O . ILE A 1 276 ? 2.192 -12.196 0.088 1.00 98.56 276 ILE A O 1
ATOM 2006 N N . GLU A 1 277 ? 2.800 -10.346 1.223 1.00 98.50 277 GLU A N 1
ATOM 2007 C CA . GLU A 1 277 ? 2.868 -10.969 2.539 1.00 98.50 277 GLU A CA 1
ATOM 2008 C C . GLU A 1 277 ? 1.870 -10.290 3.468 1.00 98.50 277 GLU A C 1
ATOM 2010 O O . GLU A 1 277 ? 1.628 -9.080 3.399 1.00 98.50 277 GLU A O 1
ATOM 2015 N N . VAL A 1 278 ? 1.287 -11.093 4.346 1.00 98.50 278 VAL A N 1
ATOM 2016 C CA . VAL A 1 278 ? 0.432 -10.622 5.428 1.00 98.50 278 VAL A CA 1
ATOM 2017 C C . VAL A 1 278 ? 1.233 -10.716 6.718 1.00 98.50 278 VAL A C 1
ATOM 2019 O O . VAL A 1 278 ? 1.982 -11.671 6.919 1.00 98.50 278 VAL A O 1
ATOM 2022 N N . ALA A 1 279 ? 1.088 -9.718 7.581 1.00 97.94 279 ALA A N 1
ATOM 2023 C CA . ALA A 1 279 ? 1.643 -9.743 8.919 1.00 97.94 279 ALA A CA 1
ATOM 2024 C C . ALA A 1 279 ? 1.228 -11.023 9.656 1.00 97.94 279 ALA A C 1
ATOM 2026 O O . ALA A 1 279 ? 0.081 -11.456 9.574 1.00 97.94 279 ALA A O 1
ATOM 2027 N N . ALA A 1 280 ? 2.154 -11.615 10.406 1.00 90.88 280 ALA A N 1
ATOM 2028 C CA . ALA A 1 280 ? 1.787 -12.660 11.347 1.00 90.88 280 ALA A CA 1
ATOM 2029 C C . ALA A 1 280 ? 0.937 -12.046 12.474 1.00 90.88 280 ALA A C 1
ATOM 2031 O O . ALA A 1 280 ? 1.207 -10.929 12.916 1.00 90.88 280 ALA A O 1
ATOM 2032 N N . GLY A 1 281 ? -0.105 -12.755 12.910 1.00 76.75 281 GLY A N 1
ATOM 2033 C CA . GLY A 1 281 ? -0.801 -12.413 14.149 1.00 76.75 281 GLY A CA 1
ATOM 2034 C C . GLY A 1 281 ? 0.085 -12.745 15.348 1.00 76.75 281 GLY A C 1
ATOM 2035 O O . GLY A 1 281 ? 0.692 -13.819 15.367 1.00 76.75 281 GLY A O 1
ATOM 2036 N N . ASP A 1 282 ? 0.149 -11.826 16.310 1.00 55.19 282 ASP A N 1
ATOM 2037 C CA . ASP A 1 282 ? 0.770 -12.041 17.625 1.00 55.19 282 ASP A CA 1
ATOM 2038 C C . ASP A 1 282 ? -0.186 -12.758 18.596 1.00 55.19 282 ASP A C 1
ATOM 2040 O O . ASP A 1 282 ? -1.411 -12.474 18.564 1.00 55.19 282 ASP A O 1
#

Organism: NCBI:txid2789776

Sequence (282 aa):
MTDRRFLLAVGGALVGAIGGAAAAVNGAPIAGLAAAIGAVVAGAGVLLSPADPRDLPGPTAASTAVDGDTADAPTASTETHHAPATSAAPVEAVQNAAVPAMFGPPPAAPTPDAATPPPTPGEPTGQPPLLIDPTTGLFSEDYFNIAIEARLAAARRHLRPVGVVLIDVVEGLRVDRVRPADPQRVADAVRATLREADTACRRPDGKFALLLEDTPENGAIWTVERIRRRLVDSDASLTVWAGIACYPAHAFDKESILRSADQALDAAREWRQDRIEVAAGD

pLDDT: mean 71.99, std 27.29, range [29.77, 98.81]

Radius of gyration: 39.03 Å; chains: 1; bounding box: 97×98×102 Å

Foldseek 3Di:
DDDDDDDDDDDDDDDDDDDDDDDDDDDDDDDDDDDDDDDDDDDDDDDDDDDDPDDDDDDDDDDDDDDDDDDDDDDDDDDDDDDDDDDDDDDDDDDDDDDDDDDDDDPDDPDDDDDDPDPDPPDPPDDPDDQADPQARAGAPVVVLVVVQVQLVVCVVVVAKKKKKKKFKWFCLVVVPTDGDRLNQLSVLLVVQDDPPKGWYAYPVNMIMIIGTSADPVRVVVSVVSSVCSSCVVPVRMAMFMFMFMPPQAHSGDVRRVVQRVVQSVVSVVDSGHGYGYGDHD

Secondary structure (DSSP, 8-state):
------------------------------------------------PPPPS-------------------------------------------PPPP---PPPPPPPP---PPPPPP-----SPPPPSB-TTTSSEEHHHHHHHHHHHHHHHHHHT--EEEEEEEEEE-GGGT--EE--HHHHHHHHHTTS-TT-EEEE-TTS-EEEEEET--HHHHHHHHHHHHHHHHHH-TTEEEEEEEEEETTT-SSHHHHHHHHHHHHHHHHTSSS-EEEEPPP-